Protein AF-H6UFS5-F1 (afdb_monomer)

InterPro domains:
  IPR000326 Phosphatidic acid phosphatase type 2/haloperoxidase [PF01569] (4-59)
  IPR036938 Phosphatidic acid phosphatase type 2/haloperoxidase superfamily [SSF48317] (4-62)

pLDDT: mean 88.38, std 9.48, range [55.91, 97.88]

Solvent-accessible surface area (backbone atoms only — not comparable to full-atom values): 11095 Å² total; per-residue (Å²): 84,70,66,53,66,73,38,56,79,46,45,63,68,63,64,69,58,49,50,49,54,31,48,52,51,50,50,51,58,52,50,51,36,45,72,71,68,77,40,54,74,65,54,50,52,51,52,52,52,49,53,52,50,51,46,64,68,43,57,85,44,47,65,60,52,50,50,41,41,45,70,42,92,60,26,52,63,51,42,46,52,51,37,50,49,53,42,55,66,66,60,72,54,97,64,93,52,74,66,54,57,52,49,46,50,51,37,53,48,52,34,49,52,46,38,51,47,21,52,35,40,74,70,63,71,58,78,82,77,61,81,84,61,56,50,35,72,74,76,79,94,40,73,67,56,52,52,52,53,50,51,52,49,54,53,49,52,53,51,52,53,52,48,52,58,51,47,58,67,49,52,43,60,48,32,22,63,75,70,71,45,75,66,91,43,64,73,65,40,48,73,37,86,84,41,99

Sequence (196 aa):
LALLLLTYGRWQYPLALGLLLGVSWCSLVCLSRIYMGMHSILDVIAGFLYAILILIVFHPALEIIDTFNLTYKYAPLIIISLHLAMGIFSFTLDTWSTSRGDTAQILGSGAGIACGSHVNYMLGLMVEPPPDALPFSPAPITVTLLGTAMLRFLIGVIVLLLLRAAMKKISIPLACKVFGIPCDDIRKARQRMEVE

Organism: Scaphiopus couchii (NCBI:txid85089)

Mean predicted aligned error: 6.54 Å

Secondary structure (DSSP, 8-state):
-HHHHHHTTTB-S-HHHHHHHHHHHHHHHHHHHHHTTSS-HHHHHHHHHHHHHHHHHHGGGHHHHHHHHHH-TTHHHHHHHHHHHHHHHHT-SSS--HHHHHHHHHHHHHHHHHHHHHHHHHTT--PPPPGGGPSBPPPP--HHHHHHHHHHHHHHHHHHHHHHHHHHHHHHHHHHHHTT---S-HHHHTTSTTT-

Foldseek 3Di:
DLVLVVLVFQADDDNVVSVVVVVVVLCVVLVVCVVVVNDDPVRSVVVVVVVVVCCVVCVVVVVVLLCCLQPPPCNLVVLVVVLVVVLVVVPPPPDDDPVSVVSNVVSVVRSVVSNVNNVCSVVVVDDDDDPVCPRPYDDDDDPVVVVVVVVVVVVVVVVVVVVVVVCVVVQQVVQCVVVVHDCPDSVVSVVDPSRD

Structure (mmCIF, N/CA/C/O backbone):
data_AF-H6UFS5-F1
#
_entry.id   AF-H6UFS5-F1
#
loop_
_atom_site.group_PDB
_atom_site.id
_atom_site.type_symbol
_atom_site.label_atom_id
_atom_site.label_alt_id
_atom_site.label_comp_id
_atom_site.label_asym_id
_atom_site.label_entity_id
_atom_site.label_seq_id
_atom_site.pdbx_PDB_ins_code
_atom_site.Cartn_x
_atom_site.Cartn_y
_atom_site.Cartn_z
_atom_site.occupancy
_atom_site.B_iso_or_equiv
_atom_site.auth_seq_id
_atom_site.auth_comp_id
_atom_site.auth_asym_id
_atom_site.auth_atom_id
_atom_site.pdbx_PDB_model_num
ATOM 1 N N . LEU A 1 1 ? 12.159 -7.317 4.663 1.00 82.69 1 LEU A N 1
ATOM 2 C CA . LEU A 1 1 ? 12.292 -8.663 4.059 1.00 82.69 1 LEU A CA 1
ATOM 3 C C . LEU A 1 1 ? 11.390 -8.846 2.838 1.00 82.69 1 LEU A C 1
ATOM 5 O O . LEU A 1 1 ? 11.926 -9.089 1.771 1.00 82.69 1 LEU A O 1
ATOM 9 N N . ALA A 1 2 ? 10.066 -8.670 2.958 1.00 87.75 2 ALA A N 1
ATOM 10 C CA . ALA A 1 2 ? 9.123 -8.839 1.841 1.00 87.75 2 ALA A CA 1
ATOM 11 C C . ALA A 1 2 ? 9.522 -8.074 0.565 1.00 87.75 2 ALA A C 1
ATOM 13 O O . ALA A 1 2 ? 9.598 -8.672 -0.499 1.00 87.75 2 ALA A O 1
ATOM 14 N N . LEU A 1 3 ? 9.867 -6.784 0.686 1.00 88.19 3 LEU A N 1
ATOM 15 C CA . LEU A 1 3 ? 10.325 -5.975 -0.452 1.00 88.19 3 LEU A CA 1
ATOM 16 C C . LEU A 1 3 ? 11.504 -6.620 -1.187 1.00 88.19 3 LEU A C 1
ATOM 18 O O . LEU A 1 3 ? 11.444 -6.756 -2.398 1.00 88.19 3 LEU A O 1
ATOM 22 N N . LEU A 1 4 ? 12.523 -7.082 -0.454 1.00 89.88 4 LEU A N 1
ATOM 23 C CA . LEU A 1 4 ? 13.693 -7.740 -1.035 1.00 89.88 4 LEU A CA 1
ATOM 24 C C . LEU A 1 4 ? 13.303 -8.992 -1.827 1.00 89.88 4 LEU A C 1
ATOM 26 O O . LEU A 1 4 ? 13.832 -9.195 -2.912 1.00 89.88 4 LEU A O 1
ATOM 30 N N . LEU A 1 5 ? 12.396 -9.813 -1.286 1.00 87.56 5 LEU A N 1
ATOM 31 C CA . LEU A 1 5 ? 11.927 -11.037 -1.941 1.00 87.56 5 LEU A CA 1
ATOM 32 C C . LEU A 1 5 ? 11.164 -10.726 -3.234 1.00 87.56 5 LEU A C 1
ATOM 34 O O . LEU A 1 5 ? 11.395 -11.380 -4.241 1.00 87.56 5 LEU A O 1
ATOM 38 N N . LEU A 1 6 ? 10.308 -9.700 -3.219 1.00 89.06 6 LEU A N 1
ATOM 3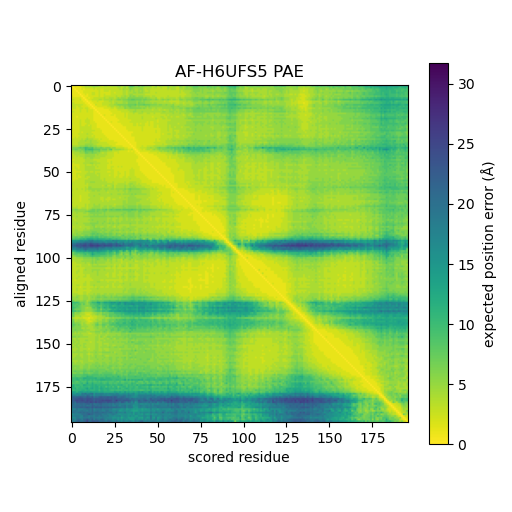9 C CA . LEU A 1 6 ? 9.494 -9.314 -4.377 1.00 89.06 6 LEU A CA 1
ATOM 40 C C . LEU A 1 6 ? 10.292 -8.594 -5.472 1.00 89.06 6 LEU A C 1
ATOM 42 O O . LEU A 1 6 ? 9.900 -8.619 -6.637 1.00 89.06 6 LEU A O 1
ATOM 46 N N . THR A 1 7 ? 11.398 -7.935 -5.120 1.00 91.12 7 THR A N 1
ATOM 47 C CA . THR A 1 7 ? 12.252 -7.228 -6.087 1.00 91.12 7 THR A CA 1
ATOM 48 C C . THR A 1 7 ? 13.426 -8.062 -6.584 1.00 91.12 7 THR A C 1
ATOM 50 O O . THR A 1 7 ? 14.025 -7.706 -7.603 1.00 91.12 7 THR A O 1
ATOM 53 N N . TYR A 1 8 ? 13.774 -9.152 -5.8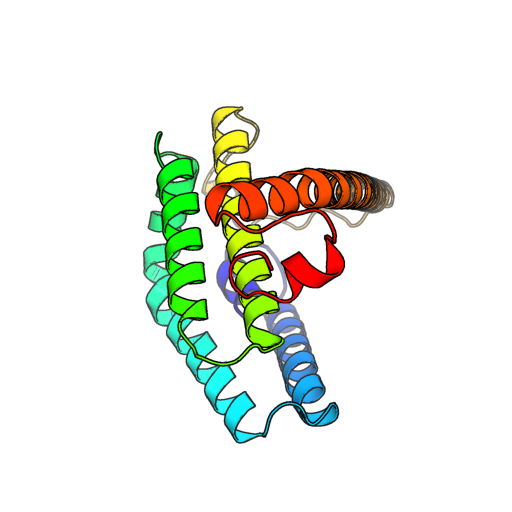92 1.00 89.12 8 TYR A N 1
ATOM 54 C CA . TYR A 1 8 ? 14.873 -10.025 -6.292 1.00 89.12 8 TYR A CA 1
ATOM 55 C C . TYR A 1 8 ? 14.600 -10.644 -7.668 1.00 89.12 8 TYR A C 1
ATOM 57 O O . TYR A 1 8 ? 13.498 -11.104 -7.947 1.00 89.12 8 TYR A O 1
ATOM 65 N N . GLY A 1 9 ? 15.587 -10.591 -8.563 1.00 87.00 9 GLY A N 1
ATOM 66 C CA . GLY A 1 9 ? 15.434 -11.029 -9.955 1.00 87.00 9 GLY A CA 1
ATOM 67 C C . GLY A 1 9 ? 14.641 -10.068 -10.852 1.00 87.00 9 GLY A C 1
ATOM 68 O O . GLY A 1 9 ? 14.752 -10.168 -12.069 1.00 87.00 9 GLY A O 1
ATOM 69 N N . ARG A 1 10 ? 13.903 -9.098 -10.286 1.00 89.88 10 ARG A N 1
ATOM 70 C CA . ARG A 1 10 ? 13.187 -8.065 -11.057 1.00 89.88 10 ARG A CA 1
ATOM 71 C C . ARG A 1 10 ? 13.979 -6.776 -11.232 1.00 89.88 10 ARG A C 1
ATOM 73 O O . ARG A 1 10 ? 13.821 -6.119 -12.252 1.00 89.88 10 ARG A O 1
ATOM 80 N N . TRP A 1 11 ? 14.815 -6.412 -10.263 1.00 91.75 11 TRP A N 1
ATOM 81 C CA . TRP A 1 11 ? 15.625 -5.190 -10.288 1.00 91.75 11 TRP A CA 1
ATOM 82 C C . TRP A 1 11 ? 17.115 -5.498 -10.129 1.00 91.75 11 TRP A C 1
ATOM 84 O O . TRP A 1 11 ? 17.503 -6.395 -9.380 1.00 91.75 11 TRP A O 1
ATOM 94 N N . GLN A 1 12 ? 17.958 -4.720 -10.808 1.00 91.94 12 GLN A N 1
ATOM 95 C CA . GLN A 1 12 ? 19.413 -4.831 -10.738 1.00 91.94 12 GLN A CA 1
ATOM 96 C C . GLN A 1 12 ? 19.954 -4.086 -9.511 1.00 91.94 12 GLN A C 1
ATOM 98 O O . GLN A 1 12 ? 20.016 -2.858 -9.486 1.00 91.94 12 GLN A O 1
ATOM 103 N N . TYR A 1 13 ? 20.377 -4.829 -8.490 1.00 91.00 13 TYR A N 1
ATOM 104 C CA . TYR A 1 13 ? 21.150 -4.307 -7.361 1.00 91.00 13 TYR A CA 1
ATOM 105 C C . TYR A 1 13 ? 21.977 -5.428 -6.709 1.00 91.00 13 TYR A C 1
ATOM 107 O O . TYR A 1 13 ? 21.610 -6.602 -6.810 1.00 91.00 13 TYR A O 1
ATOM 115 N N . PRO A 1 14 ? 23.083 -5.107 -6.008 1.00 92.06 14 PRO A N 1
ATOM 116 C CA . PRO A 1 14 ? 23.856 -6.115 -5.289 1.00 92.06 14 PRO A CA 1
ATOM 117 C C . PRO A 1 14 ? 23.011 -6.781 -4.196 1.00 92.06 14 PRO A C 1
ATOM 119 O O . PRO A 1 14 ? 22.537 -6.106 -3.279 1.00 92.06 14 PRO A O 1
ATOM 122 N N . LEU A 1 15 ? 22.863 -8.111 -4.244 1.00 91.69 15 LEU A N 1
ATOM 123 C CA . LEU A 1 15 ? 22.076 -8.863 -3.254 1.00 91.69 15 LEU A CA 1
ATOM 124 C C . LEU A 1 15 ? 22.542 -8.591 -1.817 1.00 91.69 15 LEU A C 1
ATOM 126 O O . LEU A 1 15 ? 21.713 -8.428 -0.926 1.00 91.69 15 LEU A O 1
ATOM 130 N N . ALA A 1 16 ? 23.856 -8.481 -1.602 1.00 94.38 16 ALA A N 1
ATOM 131 C CA . ALA A 1 16 ? 24.427 -8.175 -0.293 1.00 94.38 16 ALA A CA 1
ATOM 132 C C . ALA A 1 16 ? 23.910 -6.840 0.271 1.00 94.38 16 ALA A C 1
ATOM 134 O O . ALA A 1 16 ? 23.571 -6.763 1.450 1.00 94.38 16 ALA A O 1
ATOM 135 N N . LEU A 1 17 ? 23.778 -5.810 -0.575 1.00 92.44 17 LEU A N 1
ATOM 136 C CA . LEU A 1 17 ? 23.225 -4.515 -0.177 1.00 92.44 17 LEU A CA 1
ATOM 137 C C . LEU A 1 17 ? 21.732 -4.627 0.148 1.00 92.44 17 LEU A C 1
ATOM 139 O O . LEU A 1 17 ? 21.276 -4.092 1.156 1.00 92.44 17 LEU A O 1
ATOM 143 N N . GLY A 1 18 ? 20.979 -5.359 -0.677 1.00 92.50 18 GLY A N 1
ATOM 144 C CA . GLY A 1 18 ? 19.560 -5.614 -0.431 1.00 92.50 18 GLY A CA 1
ATOM 145 C C . GLY A 1 18 ? 19.310 -6.362 0.885 1.00 92.50 18 GLY A C 1
ATOM 146 O O . GLY A 1 18 ? 18.420 -5.985 1.647 1.00 92.50 18 GLY A O 1
ATOM 147 N N . LEU A 1 19 ? 20.120 -7.383 1.184 1.00 93.38 19 LEU A N 1
ATOM 148 C CA . LEU A 1 19 ? 20.077 -8.120 2.450 1.00 93.38 19 LEU A CA 1
ATOM 149 C C . LEU A 1 19 ? 20.457 -7.231 3.630 1.00 93.38 19 LEU A C 1
ATOM 151 O O . LEU A 1 19 ? 19.735 -7.229 4.622 1.00 93.38 19 LEU A O 1
ATOM 155 N N . LEU A 1 20 ? 21.535 -6.450 3.511 1.00 95.25 20 LEU A N 1
ATOM 156 C CA . LEU A 1 20 ? 21.961 -5.517 4.552 1.00 95.25 20 LEU A CA 1
ATOM 157 C C . LEU A 1 20 ? 20.829 -4.547 4.900 1.00 95.25 20 LEU A C 1
ATOM 159 O O . LEU A 1 20 ? 20.400 -4.503 6.046 1.00 95.25 20 LEU A O 1
ATOM 163 N N . LEU A 1 21 ? 20.279 -3.840 3.908 1.00 93.38 21 LEU A N 1
ATOM 164 C CA . LEU A 1 21 ? 19.172 -2.903 4.119 1.00 93.38 21 LEU A CA 1
ATOM 165 C C . LEU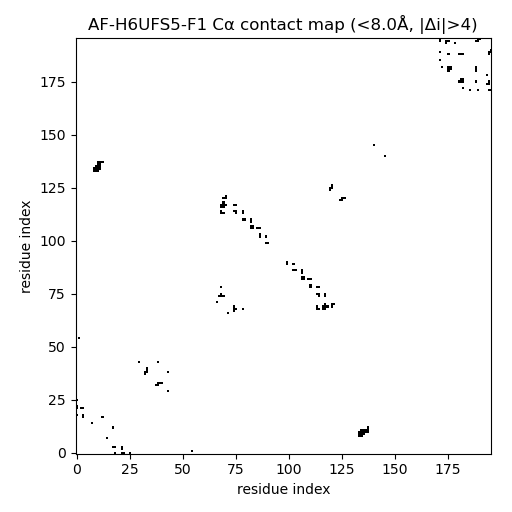 A 1 21 ? 17.930 -3.603 4.676 1.00 93.38 21 LEU A C 1
ATOM 167 O O . LEU A 1 21 ? 17.300 -3.108 5.611 1.00 93.38 21 LEU A O 1
ATOM 171 N N . GLY A 1 22 ? 17.589 -4.771 4.126 1.00 92.44 22 GLY A N 1
ATOM 172 C CA . GLY A 1 22 ? 16.448 -5.562 4.564 1.00 92.44 22 GLY A CA 1
ATOM 173 C C . GLY A 1 22 ? 16.556 -5.984 6.027 1.00 92.44 22 GLY A C 1
ATOM 174 O O . GLY A 1 22 ? 15.593 -5.808 6.773 1.00 92.44 22 GLY A O 1
ATOM 175 N N . VAL A 1 23 ? 17.712 -6.509 6.439 1.00 92.19 23 VAL A N 1
ATOM 176 C CA . VAL A 1 23 ? 17.987 -6.939 7.817 1.00 92.19 23 VAL A CA 1
ATOM 177 C C . VAL A 1 23 ? 18.080 -5.733 8.741 1.00 92.19 23 VAL A C 1
ATOM 179 O O . VAL A 1 23 ? 17.394 -5.721 9.756 1.00 92.19 23 VAL A O 1
ATOM 182 N N . SER A 1 24 ? 18.838 -4.694 8.381 1.00 94.88 24 SER A N 1
ATOM 183 C CA . SER A 1 24 ? 18.955 -3.470 9.182 1.00 94.88 24 SER A CA 1
ATOM 184 C C . SER A 1 24 ? 17.592 -2.838 9.450 1.00 94.88 24 SER A C 1
ATOM 186 O O . SER A 1 24 ? 17.297 -2.503 10.594 1.00 94.88 24 SER A O 1
ATOM 188 N N . TRP A 1 25 ? 16.731 -2.735 8.432 1.00 94.38 25 TRP A N 1
ATOM 189 C CA . TRP A 1 25 ? 15.378 -2.206 8.598 1.00 94.38 25 TRP A CA 1
ATOM 190 C C . TRP A 1 25 ? 14.510 -3.097 9.492 1.00 94.38 25 TRP A C 1
ATOM 192 O O . TRP A 1 25 ? 13.856 -2.597 10.406 1.00 94.38 25 TRP A O 1
ATOM 202 N N . CYS A 1 26 ? 14.514 -4.418 9.269 1.00 92.50 26 CYS A N 1
ATOM 203 C CA . CYS A 1 26 ? 13.725 -5.343 10.092 1.00 92.50 26 CYS A CA 1
ATOM 204 C C . CYS A 1 26 ? 14.181 -5.310 11.557 1.00 92.50 26 CYS A C 1
ATOM 206 O O . CYS A 1 26 ? 13.342 -5.196 12.449 1.00 92.50 26 CYS A O 1
ATOM 208 N N . SER A 1 27 ? 15.493 -5.337 11.800 1.00 93.56 27 SER A N 1
ATOM 209 C CA . SER A 1 27 ? 16.077 -5.219 13.135 1.00 93.56 27 SER A CA 1
ATOM 210 C C . SER A 1 27 ? 15.717 -3.889 13.788 1.00 93.56 27 SER A C 1
ATOM 212 O O . SER A 1 27 ? 15.287 -3.885 14.935 1.00 93.56 27 SER A O 1
ATOM 214 N N . LEU A 1 28 ? 15.817 -2.768 13.065 1.00 95.62 28 LEU A N 1
ATOM 215 C CA . LEU A 1 28 ? 15.469 -1.444 13.586 1.00 95.62 28 LEU A CA 1
ATOM 216 C C . LEU A 1 28 ? 13.998 -1.368 14.020 1.00 95.62 28 LEU A C 1
ATOM 218 O O . LEU A 1 28 ? 13.710 -0.888 15.116 1.00 95.62 28 LEU A O 1
ATOM 222 N N . VAL A 1 29 ? 13.074 -1.894 13.209 1.00 93.00 29 VAL A N 1
ATOM 223 C CA . VAL A 1 29 ? 11.644 -1.952 13.557 1.00 93.00 29 VAL A CA 1
ATOM 224 C C . VAL A 1 29 ? 11.410 -2.841 14.782 1.00 93.00 29 VAL A C 1
ATOM 226 O O . VAL A 1 29 ? 10.722 -2.424 15.710 1.00 93.00 29 VAL A O 1
ATOM 229 N N . CYS A 1 30 ? 12.006 -4.035 14.825 1.00 93.19 30 CYS A N 1
ATOM 230 C CA . CYS A 1 30 ? 11.844 -4.967 15.945 1.00 93.19 30 CYS A CA 1
ATOM 231 C C . CYS A 1 30 ? 12.400 -4.393 17.257 1.00 93.19 30 CYS A C 1
ATOM 233 O O . CYS A 1 30 ? 11.710 -4.379 18.278 1.00 93.19 30 CYS A O 1
ATOM 235 N N . LEU A 1 31 ? 13.622 -3.855 17.218 1.00 94.44 31 LEU A N 1
ATOM 236 C CA . LEU A 1 31 ? 14.277 -3.245 18.374 1.00 94.44 31 LEU A CA 1
ATOM 237 C C . LEU A 1 31 ? 13.528 -2.005 18.861 1.00 94.44 31 LEU A C 1
ATOM 239 O O . LEU A 1 31 ? 13.433 -1.805 20.066 1.00 94.44 31 LEU A O 1
ATOM 243 N N . SER A 1 32 ? 12.935 -1.210 17.964 1.00 95.19 32 SER A N 1
ATOM 244 C CA . SER A 1 32 ? 12.105 -0.060 18.347 1.00 95.19 32 SER A CA 1
ATOM 245 C C . SER A 1 32 ? 10.906 -0.466 19.216 1.00 95.19 32 SER A C 1
ATOM 247 O O . SER A 1 32 ? 10.576 0.242 20.169 1.00 95.19 32 SER A O 1
ATOM 249 N N . ARG A 1 33 ? 10.277 -1.621 18.947 1.00 92.00 33 ARG A N 1
ATOM 250 C CA . ARG A 1 33 ? 9.126 -2.111 19.732 1.00 92.00 33 ARG A CA 1
ATOM 251 C C . ARG A 1 33 ? 9.529 -2.588 21.124 1.00 92.00 33 ARG A C 1
ATOM 253 O O . ARG A 1 33 ? 8.804 -2.305 22.077 1.00 92.00 33 ARG A O 1
ATOM 260 N N . ILE A 1 34 ? 10.687 -3.242 21.228 1.00 94.25 34 ILE A N 1
ATOM 261 C CA . ILE A 1 34 ? 11.279 -3.651 22.510 1.00 94.25 34 ILE A CA 1
ATOM 262 C C . ILE A 1 34 ? 11.696 -2.409 23.305 1.00 94.25 34 ILE A C 1
ATOM 264 O O . ILE A 1 34 ? 11.363 -2.285 24.477 1.00 94.25 34 ILE A O 1
ATOM 268 N N . TYR A 1 35 ? 12.373 -1.461 22.652 1.00 94.81 35 TYR A N 1
ATOM 269 C CA . TYR A 1 35 ? 12.848 -0.220 23.264 1.00 94.81 35 TYR A CA 1
ATOM 270 C C . TYR A 1 35 ? 11.707 0.623 23.846 1.00 94.81 35 TYR A C 1
ATOM 272 O O . TYR A 1 35 ? 11.817 1.115 24.963 1.00 94.81 35 TYR A O 1
ATOM 280 N N . MET A 1 36 ? 10.591 0.748 23.121 1.00 93.56 36 MET A N 1
ATOM 281 C CA . MET A 1 36 ? 9.397 1.453 23.605 1.00 93.56 36 MET A CA 1
ATOM 282 C C . MET A 1 36 ? 8.604 0.662 24.663 1.00 93.56 36 MET A C 1
ATOM 284 O O . MET A 1 36 ? 7.575 1.145 25.126 1.00 93.56 36 MET A O 1
ATOM 288 N N . GLY A 1 37 ? 9.032 -0.556 25.020 1.00 91.00 37 GLY A N 1
ATOM 289 C CA . GLY A 1 37 ? 8.362 -1.405 26.010 1.00 91.00 37 GLY A CA 1
ATOM 290 C C . GLY A 1 37 ? 6.990 -1.929 25.570 1.00 91.00 37 GLY A C 1
ATOM 291 O O . GLY A 1 37 ? 6.210 -2.367 26.408 1.00 91.00 37 GLY A O 1
ATOM 292 N N . MET A 1 38 ? 6.679 -1.869 24.270 1.00 89.69 38 MET A N 1
ATOM 293 C CA . MET A 1 38 ? 5.355 -2.212 23.732 1.00 89.69 38 MET A CA 1
ATOM 294 C C . MET A 1 38 ? 5.183 -3.708 23.446 1.00 89.69 38 MET A C 1
ATOM 296 O O . MET A 1 38 ? 4.052 -4.171 23.341 1.00 89.69 38 MET A O 1
ATOM 300 N N . HIS A 1 39 ? 6.284 -4.438 23.248 1.00 91.75 39 HIS A N 1
ATOM 301 C CA . HIS A 1 39 ? 6.305 -5.864 22.900 1.00 91.75 39 HIS A CA 1
ATOM 302 C C . HIS A 1 39 ? 7.446 -6.560 23.635 1.00 91.75 39 HIS A C 1
ATOM 304 O O . HIS A 1 39 ? 8.541 -6.003 23.756 1.00 91.75 39 HIS A O 1
ATOM 310 N N . SER A 1 40 ? 7.207 -7.788 24.090 1.00 94.44 40 SER A N 1
ATOM 311 C CA . SER A 1 40 ? 8.262 -8.648 24.621 1.00 94.44 40 SER A CA 1
ATOM 312 C C . SER A 1 40 ? 9.141 -9.207 23.495 1.00 94.44 40 SER A C 1
ATOM 314 O O . SER A 1 40 ? 8.787 -9.174 22.314 1.00 94.44 40 SER A O 1
ATOM 316 N N . ILE A 1 41 ? 10.297 -9.775 23.853 1.00 94.69 41 ILE A N 1
ATOM 317 C CA . ILE A 1 41 ? 11.161 -10.473 22.885 1.00 94.69 41 ILE A CA 1
ATOM 318 C C . ILE A 1 41 ? 10.400 -11.634 22.226 1.00 94.69 41 ILE A C 1
ATOM 320 O O . ILE A 1 41 ? 10.551 -11.865 21.027 1.00 94.69 41 ILE A O 1
ATOM 324 N N . LEU A 1 42 ? 9.553 -12.338 22.987 1.00 95.06 42 LEU A N 1
ATOM 325 C CA . LEU A 1 42 ? 8.759 -13.447 22.466 1.00 95.06 42 LEU A CA 1
ATOM 326 C C . LEU A 1 42 ? 7.733 -12.970 21.430 1.00 95.06 42 LEU A C 1
ATOM 328 O O . LEU A 1 42 ? 7.608 -13.602 20.383 1.00 95.06 42 LEU A O 1
ATOM 332 N N . ASP A 1 43 ? 7.069 -11.837 21.676 1.00 93.12 43 ASP A N 1
ATOM 333 C CA . ASP A 1 43 ? 6.104 -11.251 20.733 1.00 93.12 43 ASP A CA 1
ATOM 334 C C . ASP A 1 43 ? 6.777 -10.876 19.409 1.00 93.12 43 ASP A C 1
ATOM 336 O O . ASP A 1 43 ? 6.235 -11.118 18.330 1.00 93.12 43 ASP A O 1
ATOM 340 N N . VAL A 1 44 ? 8.000 -10.339 19.478 1.00 94.50 44 VAL A N 1
ATOM 341 C CA . VAL A 1 44 ? 8.802 -10.008 18.293 1.00 94.50 44 VAL A CA 1
ATOM 342 C C . VAL A 1 44 ? 9.193 -11.264 17.512 1.00 94.50 44 VAL A C 1
ATOM 344 O O . VAL A 1 44 ? 9.053 -11.283 16.288 1.00 94.50 44 VAL A O 1
ATOM 347 N N . ILE A 1 45 ? 9.649 -12.320 18.194 1.00 94.25 45 ILE A N 1
ATOM 348 C CA . ILE A 1 45 ? 9.998 -13.596 17.548 1.00 94.25 45 ILE A CA 1
ATOM 349 C C . ILE A 1 45 ? 8.760 -14.206 16.884 1.00 94.25 45 ILE A C 1
ATOM 351 O O . ILE A 1 45 ? 8.812 -14.567 15.708 1.00 94.25 45 ILE A O 1
ATOM 355 N N . ALA A 1 46 ? 7.637 -14.278 17.601 1.00 95.69 46 ALA A N 1
ATOM 356 C CA . ALA A 1 46 ? 6.386 -14.807 17.071 1.00 95.69 46 ALA A CA 1
ATOM 357 C C . ALA A 1 46 ? 5.904 -13.995 15.859 1.00 95.69 46 ALA A C 1
ATOM 359 O O . ALA A 1 46 ? 5.598 -14.572 14.816 1.00 95.69 46 ALA A O 1
ATOM 360 N N . GLY A 1 47 ? 5.904 -12.662 15.954 1.00 92.88 47 GLY A N 1
ATOM 361 C CA . GLY A 1 47 ? 5.521 -11.776 14.854 1.00 92.88 47 GLY A CA 1
ATOM 362 C C . GLY A 1 47 ? 6.402 -11.948 13.615 1.00 92.88 47 GLY A C 1
ATOM 363 O O . GLY A 1 47 ? 5.892 -11.996 12.495 1.00 92.88 47 GLY A O 1
ATOM 364 N N . PHE A 1 48 ? 7.715 -12.110 13.800 1.00 92.00 48 PHE A N 1
ATOM 365 C CA . PHE A 1 48 ? 8.643 -12.382 12.701 1.00 92.00 48 PHE A CA 1
ATOM 366 C C . PHE A 1 48 ? 8.364 -13.734 12.025 1.00 92.00 48 PHE A C 1
ATOM 368 O O . PHE A 1 48 ? 8.315 -13.807 10.795 1.00 92.00 48 PHE A O 1
ATOM 375 N N . LEU A 1 49 ? 8.121 -14.790 12.809 1.00 94.44 49 LEU A N 1
ATOM 376 C CA . LEU A 1 49 ? 7.773 -16.115 12.286 1.00 94.44 49 LEU A CA 1
ATOM 377 C C . LEU A 1 49 ? 6.434 -16.102 11.539 1.00 94.44 49 LEU A C 1
ATOM 379 O O . LEU A 1 49 ? 6.346 -16.663 10.447 1.00 94.44 49 LEU A O 1
ATOM 383 N N . TYR A 1 50 ? 5.418 -15.411 12.066 1.00 94.88 50 TYR A N 1
ATOM 384 C CA . TYR A 1 50 ? 4.142 -15.233 11.370 1.00 94.88 50 TYR A CA 1
ATOM 385 C C . TYR A 1 50 ? 4.303 -14.462 10.061 1.00 94.88 50 TYR A C 1
ATOM 387 O O . TYR A 1 50 ? 3.712 -14.850 9.058 1.00 94.88 50 TYR A O 1
ATOM 395 N N . ALA A 1 51 ? 5.132 -13.414 10.028 1.00 92.25 51 ALA A N 1
ATOM 396 C CA . ALA A 1 51 ? 5.401 -12.683 8.793 1.00 92.25 51 ALA A CA 1
ATOM 397 C C . ALA A 1 51 ? 6.046 -13.583 7.724 1.00 92.25 51 ALA A C 1
ATOM 399 O O . ALA A 1 51 ? 5.653 -13.523 6.560 1.00 92.25 51 ALA A O 1
ATOM 400 N N . ILE A 1 52 ? 6.994 -14.448 8.108 1.00 91.81 52 ILE A N 1
ATOM 401 C CA . ILE A 1 52 ? 7.582 -15.442 7.196 1.00 91.81 52 ILE A CA 1
ATOM 402 C C . ILE A 1 52 ? 6.527 -16.444 6.728 1.00 91.81 52 ILE A C 1
ATOM 404 O O . ILE A 1 52 ? 6.437 -16.704 5.531 1.00 91.81 52 ILE A O 1
ATOM 408 N N . LEU A 1 53 ? 5.716 -16.982 7.642 1.00 94.62 53 LEU A N 1
ATOM 409 C CA . LEU A 1 53 ? 4.661 -17.938 7.307 1.00 94.62 53 LEU A CA 1
ATOM 410 C C . LEU A 1 53 ? 3.661 -17.341 6.311 1.00 94.62 53 LEU A C 1
ATOM 412 O O . LEU A 1 53 ? 3.368 -17.965 5.295 1.00 94.62 53 LEU A O 1
ATOM 416 N N . ILE A 1 54 ? 3.185 -16.119 6.567 1.00 92.94 54 ILE A N 1
ATOM 417 C CA . ILE A 1 54 ? 2.284 -15.392 5.666 1.00 92.94 54 ILE A CA 1
ATOM 418 C C . ILE A 1 54 ? 2.945 -15.220 4.300 1.00 92.94 54 ILE A C 1
ATOM 420 O O . ILE A 1 54 ? 2.317 -15.508 3.287 1.00 92.94 54 ILE A O 1
ATOM 424 N N . LEU A 1 55 ? 4.216 -14.809 4.252 1.00 91.06 55 LEU A N 1
ATOM 425 C CA . LEU A 1 55 ? 4.927 -14.677 2.983 1.00 91.06 55 LEU A CA 1
ATOM 426 C C . LEU A 1 55 ? 5.000 -16.010 2.238 1.00 91.06 55 LEU A C 1
ATOM 428 O O . LEU A 1 55 ? 4.648 -16.036 1.071 1.00 91.06 55 LEU A O 1
ATOM 432 N N . ILE A 1 56 ? 5.385 -17.110 2.888 1.00 91.88 56 ILE A N 1
ATOM 433 C CA . ILE A 1 56 ? 5.474 -18.432 2.246 1.00 91.88 56 ILE A CA 1
ATOM 434 C C . ILE A 1 56 ? 4.114 -18.876 1.694 1.00 91.88 56 ILE A C 1
ATOM 436 O O . ILE A 1 56 ? 4.037 -19.346 0.561 1.00 91.88 56 ILE A O 1
ATOM 440 N N . VAL A 1 57 ? 3.046 -18.709 2.479 1.00 93.69 57 VAL A N 1
ATOM 441 C CA . VAL A 1 57 ? 1.690 -19.133 2.102 1.00 93.69 57 VAL A CA 1
ATOM 442 C C . VAL A 1 57 ? 1.137 -18.289 0.956 1.00 93.69 57 VAL A C 1
ATOM 444 O O . VAL A 1 57 ? 0.557 -18.835 0.020 1.00 93.69 57 VAL A O 1
ATOM 447 N N . PHE A 1 58 ? 1.316 -16.968 1.007 1.00 92.12 58 PHE A N 1
ATOM 448 C CA . PHE A 1 58 ? 0.739 -16.067 0.011 1.00 92.12 58 PHE A CA 1
ATOM 449 C C . PHE A 1 58 ? 1.605 -15.895 -1.232 1.00 92.12 58 PHE A C 1
ATOM 451 O O . PHE A 1 58 ? 1.048 -15.602 -2.284 1.00 92.12 58 PHE A O 1
ATOM 458 N N . HIS A 1 59 ? 2.923 -16.112 -1.156 1.00 90.75 59 HIS A N 1
ATOM 459 C CA . HIS A 1 59 ? 3.844 -15.963 -2.287 1.00 90.75 59 HIS A CA 1
ATOM 460 C C . HIS A 1 59 ? 3.354 -16.623 -3.588 1.00 90.75 59 HIS A C 1
ATOM 462 O O . HIS A 1 59 ? 3.295 -15.917 -4.594 1.00 90.75 59 HIS A O 1
ATOM 468 N N . PRO A 1 60 ? 2.950 -17.914 -3.620 1.00 92.25 60 PRO A N 1
ATOM 469 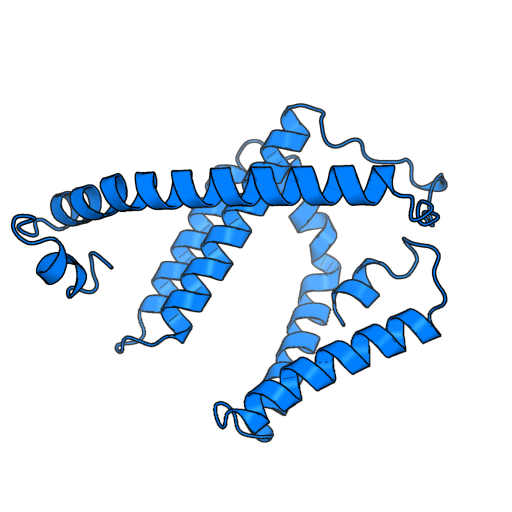C CA . PRO A 1 60 ? 2.469 -18.538 -4.857 1.00 92.25 60 PRO A CA 1
ATOM 470 C C . PRO A 1 60 ? 1.153 -17.941 -5.380 1.00 92.25 60 PRO A C 1
ATOM 472 O O . PRO A 1 60 ? 0.838 -18.097 -6.554 1.00 92.25 60 PRO A O 1
ATOM 475 N N . ALA A 1 61 ? 0.379 -17.264 -4.529 1.00 93.75 61 ALA A N 1
ATOM 476 C CA . ALA A 1 61 ? -0.901 -16.662 -4.887 1.00 93.75 61 ALA A CA 1
ATOM 477 C C . ALA A 1 61 ? -0.795 -15.174 -5.267 1.00 93.75 61 ALA A C 1
ATOM 479 O O . ALA A 1 61 ? -1.775 -14.620 -5.761 1.00 93.75 61 ALA A O 1
ATOM 480 N N . LEU A 1 62 ? 0.353 -14.515 -5.049 1.00 92.00 62 LEU A N 1
ATOM 481 C CA . LEU A 1 62 ? 0.479 -13.063 -5.228 1.00 92.00 62 LEU A CA 1
ATOM 482 C C . LEU A 1 62 ? 0.142 -12.612 -6.650 1.00 92.00 62 LEU A C 1
ATOM 484 O O . LEU A 1 62 ? -0.623 -11.669 -6.811 1.00 92.00 62 LEU A O 1
ATOM 488 N N . GLU A 1 63 ? 0.657 -13.302 -7.666 1.00 90.44 63 GLU A N 1
ATOM 489 C CA . GLU A 1 63 ? 0.409 -12.958 -9.071 1.00 90.44 63 GLU A CA 1
ATOM 490 C C . GLU A 1 63 ? -1.063 -13.152 -9.463 1.00 90.44 63 GLU A C 1
ATOM 492 O O . GLU A 1 63 ? -1.641 -12.325 -10.168 1.00 90.44 63 GLU A O 1
ATOM 497 N N . ILE A 1 64 ? -1.703 -14.203 -8.941 1.00 94.50 64 ILE A N 1
ATOM 498 C CA . ILE A 1 64 ? -3.128 -14.482 -9.167 1.00 94.50 64 ILE A CA 1
ATOM 499 C C . ILE A 1 64 ? -3.983 -13.375 -8.5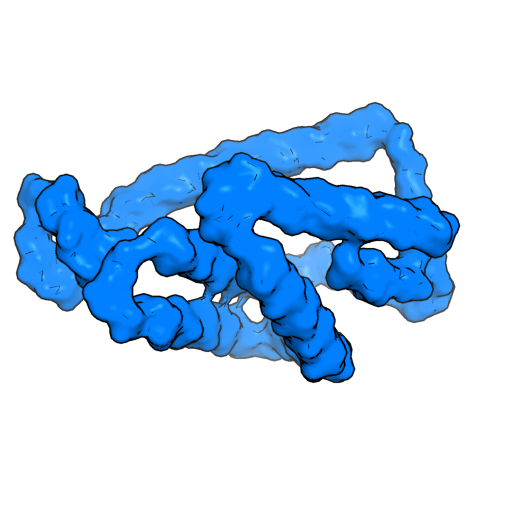44 1.00 94.50 64 ILE A C 1
ATOM 501 O O . ILE A 1 64 ? -4.902 -12.863 -9.182 1.00 94.50 64 ILE A O 1
ATOM 505 N N . ILE A 1 65 ? -3.671 -12.993 -7.302 1.00 93.81 65 ILE A N 1
ATOM 506 C CA . ILE A 1 65 ? -4.376 -11.930 -6.579 1.00 93.81 65 ILE A CA 1
ATOM 507 C C . ILE A 1 65 ? -4.188 -10.586 -7.290 1.00 93.81 65 ILE A C 1
ATOM 509 O O . ILE A 1 65 ? -5.161 -9.853 -7.459 1.00 93.81 65 ILE A O 1
ATOM 513 N N . ASP A 1 66 ? -2.967 -10.264 -7.718 1.00 92.94 66 ASP A N 1
ATOM 514 C CA . ASP A 1 66 ? -2.664 -9.002 -8.397 1.00 92.94 66 ASP A CA 1
ATOM 515 C C . ASP A 1 66 ? -3.375 -8.913 -9.754 1.00 92.94 66 ASP A C 1
ATOM 517 O O . ASP A 1 66 ? -4.114 -7.961 -10.011 1.00 92.94 66 ASP A O 1
ATOM 521 N N . THR A 1 67 ? -3.287 -9.971 -10.568 1.00 93.88 67 THR A N 1
ATOM 522 C CA . THR A 1 67 ? -3.992 -10.059 -11.856 1.00 93.88 67 THR A CA 1
ATOM 523 C C . THR A 1 67 ? -5.501 -9.931 -11.671 1.00 93.88 67 THR A C 1
ATOM 525 O O . THR A 1 67 ? -6.157 -9.191 -12.408 1.00 93.88 67 THR A O 1
ATOM 528 N N . PHE A 1 68 ? -6.072 -10.607 -10.668 1.00 95.31 68 PHE A N 1
ATOM 529 C CA . PHE A 1 68 ? -7.490 -10.481 -10.337 1.00 95.31 68 PHE A CA 1
ATOM 530 C C . PHE A 1 68 ? -7.856 -9.042 -9.958 1.00 95.31 68 PHE A C 1
ATOM 532 O O . PHE A 1 68 ? -8.810 -8.491 -10.509 1.00 95.31 68 PHE A O 1
ATOM 539 N N . ASN A 1 69 ? -7.085 -8.419 -9.060 1.00 95.25 69 ASN A N 1
ATOM 540 C CA . ASN A 1 69 ? -7.329 -7.054 -8.600 1.00 95.25 69 ASN A CA 1
ATOM 541 C C . ASN A 1 69 ? -7.282 -6.044 -9.755 1.00 95.25 69 ASN A C 1
ATOM 543 O O . ASN A 1 69 ? -8.110 -5.134 -9.804 1.00 95.25 69 ASN A O 1
ATOM 547 N N . LEU A 1 70 ? -6.344 -6.205 -10.691 1.00 95.00 70 LEU A N 1
ATOM 548 C CA . LEU A 1 70 ? -6.163 -5.286 -11.816 1.00 95.00 70 LEU A CA 1
ATOM 549 C C . LEU A 1 70 ? -7.194 -5.495 -12.930 1.00 95.00 70 LEU A C 1
ATOM 551 O O . LEU A 1 70 ? -7.754 -4.522 -13.427 1.00 95.00 70 LEU A O 1
ATOM 555 N N . THR A 1 71 ? -7.472 -6.742 -13.315 1.00 94.31 71 THR A N 1
ATOM 556 C CA . THR A 1 71 ? -8.174 -7.034 -14.580 1.00 94.31 71 THR A CA 1
ATOM 557 C C . THR A 1 71 ? -9.662 -7.335 -14.421 1.00 94.31 71 THR A C 1
ATOM 559 O O . THR A 1 71 ? -10.442 -7.117 -15.351 1.00 94.31 71 THR A O 1
ATOM 562 N N . TYR A 1 72 ? -10.099 -7.835 -13.261 1.00 95.62 72 TYR A N 1
ATOM 563 C CA . TYR A 1 72 ? -11.475 -8.294 -13.113 1.00 95.62 72 TYR A CA 1
ATOM 564 C C . TYR A 1 72 ? -12.445 -7.129 -12.894 1.00 95.62 72 TYR A C 1
ATOM 566 O O . TYR A 1 72 ? -12.313 -6.352 -11.952 1.00 95.62 72 TYR A O 1
ATOM 574 N N . LYS A 1 73 ? -13.493 -7.046 -13.723 1.00 93.62 73 LYS A N 1
ATOM 575 C CA . LYS A 1 73 ? -14.474 -5.941 -13.742 1.00 93.62 73 LYS A CA 1
ATOM 576 C C . LYS A 1 73 ? -15.093 -5.609 -12.377 1.00 93.62 73 LYS A C 1
ATOM 578 O O . LYS A 1 73 ? -15.387 -4.450 -12.103 1.00 93.62 73 LYS A O 1
ATOM 583 N N . TYR A 1 74 ? -15.333 -6.618 -11.540 1.00 94.81 74 TYR A N 1
ATOM 584 C CA . TYR A 1 74 ? -15.943 -6.438 -10.217 1.00 94.81 74 TYR A CA 1
ATOM 585 C C . TYR A 1 74 ? -14.926 -6.501 -9.068 1.00 94.81 74 TYR A C 1
ATOM 587 O O . TYR A 1 74 ? -15.331 -6.541 -7.904 1.00 94.81 74 TYR A O 1
ATOM 595 N N . ALA A 1 75 ? -13.621 -6.481 -9.366 1.00 94.75 75 ALA A N 1
ATOM 596 C CA . ALA A 1 75 ? -12.574 -6.506 -8.350 1.00 94.75 75 ALA A CA 1
ATOM 597 C C . ALA A 1 75 ? -12.731 -5.394 -7.301 1.00 94.75 75 ALA A C 1
ATOM 599 O O . ALA A 1 75 ? -12.693 -5.734 -6.120 1.00 94.75 75 ALA A O 1
ATOM 600 N N . PRO A 1 76 ? -13.015 -4.116 -7.644 1.00 95.44 76 PRO A N 1
ATOM 601 C CA . PRO A 1 76 ? -13.163 -3.068 -6.631 1.00 95.44 76 PRO A CA 1
ATOM 602 C C . PRO A 1 76 ? -14.249 -3.370 -5.591 1.00 95.44 76 PRO A C 1
ATOM 604 O O . PRO A 1 76 ? -14.040 -3.168 -4.396 1.00 95.44 76 PRO A O 1
ATOM 607 N N . LEU A 1 77 ? -15.393 -3.915 -6.024 1.00 95.81 77 LEU A N 1
ATOM 608 C CA . LEU A 1 77 ? -16.483 -4.278 -5.116 1.00 95.81 77 LEU A CA 1
ATOM 609 C C . LEU A 1 77 ? -16.055 -5.398 -4.161 1.00 95.81 77 LEU A C 1
ATOM 611 O O . LEU A 1 77 ? -16.332 -5.326 -2.963 1.00 95.81 77 LEU A O 1
ATOM 615 N N . ILE A 1 78 ? -15.362 -6.413 -4.682 1.00 95.62 78 ILE A N 1
ATOM 616 C CA . ILE A 1 78 ? -14.879 -7.555 -3.898 1.00 95.62 78 ILE A CA 1
ATOM 617 C C . ILE A 1 78 ? -13.786 -7.110 -2.921 1.00 95.62 78 ILE A C 1
ATOM 619 O O . ILE A 1 78 ? -13.857 -7.456 -1.746 1.00 95.62 78 ILE A O 1
ATOM 623 N N . ILE A 1 79 ? -12.833 -6.288 -3.368 1.00 95.50 79 ILE A N 1
ATOM 624 C CA . ILE A 1 79 ? -11.765 -5.713 -2.541 1.00 95.50 79 ILE A CA 1
ATOM 625 C C . ILE A 1 79 ? -12.368 -4.940 -1.366 1.00 95.50 79 ILE A C 1
ATOM 627 O O . ILE A 1 79 ? -12.020 -5.216 -0.218 1.00 95.50 79 ILE A O 1
ATOM 631 N N . ILE A 1 80 ? -13.287 -4.005 -1.635 1.00 95.31 80 ILE A N 1
ATOM 632 C CA . ILE A 1 80 ? -13.927 -3.190 -0.592 1.00 95.31 80 ILE A CA 1
ATOM 633 C C . ILE A 1 80 ? -14.702 -4.082 0.380 1.00 95.31 80 ILE A C 1
ATOM 635 O O . ILE A 1 80 ? -14.537 -3.949 1.591 1.00 95.31 80 ILE A O 1
ATOM 639 N N . SER A 1 81 ? -15.507 -5.013 -0.139 1.00 94.62 81 SER A N 1
ATOM 640 C CA . SER A 1 81 ? -16.331 -5.903 0.688 1.00 94.62 81 SER A CA 1
ATOM 641 C C . SER A 1 81 ? -15.476 -6.802 1.583 1.00 94.62 81 SER A C 1
ATOM 643 O O . SER A 1 81 ? -15.764 -6.933 2.770 1.00 94.62 8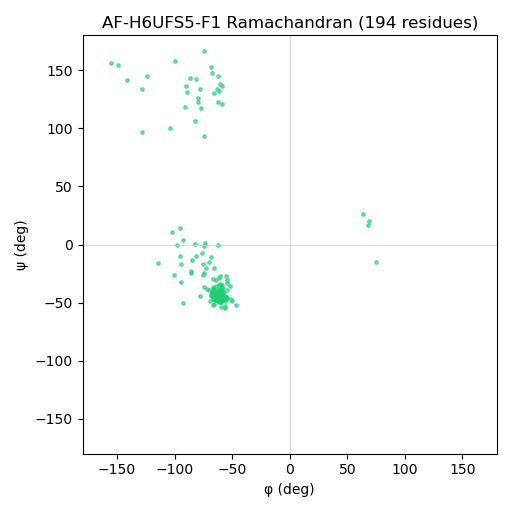1 SER A O 1
ATOM 645 N N . LEU A 1 82 ? -14.396 -7.374 1.042 1.00 94.12 82 LEU A N 1
ATOM 646 C CA . LEU A 1 82 ? -13.474 -8.235 1.779 1.00 94.12 82 LEU A CA 1
ATOM 647 C C . LEU A 1 82 ? -12.748 -7.464 2.889 1.00 94.12 82 LEU A C 1
ATOM 649 O O . LEU A 1 82 ? -12.720 -7.921 4.029 1.00 94.12 82 LEU A O 1
ATOM 653 N N . HIS A 1 83 ? -12.194 -6.286 2.587 1.00 93.25 83 HIS A N 1
ATOM 654 C CA . HIS A 1 83 ? -11.489 -5.477 3.587 1.00 93.25 83 HIS A CA 1
ATOM 655 C C . HIS A 1 83 ? -12.437 -4.946 4.667 1.00 93.25 83 HIS A C 1
ATOM 657 O O . HIS A 1 83 ? -12.066 -4.924 5.840 1.00 93.25 83 HIS A O 1
ATOM 663 N N . LEU A 1 84 ? -13.670 -4.578 4.300 1.00 90.00 84 LEU A N 1
ATOM 664 C CA . LEU A 1 84 ? -14.699 -4.192 5.263 1.00 90.00 84 LEU A CA 1
ATOM 665 C C . LEU A 1 84 ? -15.079 -5.366 6.171 1.00 90.00 84 LEU A C 1
ATOM 667 O O . LEU A 1 84 ? -15.107 -5.200 7.388 1.00 90.00 84 LEU A O 1
ATOM 671 N N . ALA A 1 85 ? -15.317 -6.552 5.602 1.00 89.94 85 ALA A N 1
ATOM 672 C CA . ALA A 1 85 ? -15.626 -7.755 6.370 1.00 89.94 85 ALA A CA 1
ATOM 673 C C . ALA A 1 85 ? -14.490 -8.102 7.344 1.00 89.94 85 ALA A C 1
ATOM 675 O O . ALA A 1 85 ? -14.744 -8.291 8.530 1.00 89.94 85 ALA A O 1
ATOM 676 N N . MET A 1 86 ? -13.234 -8.103 6.879 1.00 89.06 86 MET A N 1
ATOM 677 C CA . MET A 1 86 ? -12.064 -8.310 7.743 1.00 89.06 86 MET A CA 1
ATOM 678 C C . MET A 1 86 ? -11.976 -7.263 8.856 1.00 89.06 86 MET A C 1
ATOM 680 O O . MET A 1 86 ? -11.650 -7.616 9.988 1.00 89.06 86 MET A O 1
ATOM 684 N N . GLY A 1 87 ? -12.302 -6.000 8.564 1.00 84.94 87 GLY A N 1
ATOM 685 C CA . GLY A 1 87 ? -12.376 -4.940 9.568 1.00 84.94 87 GLY A CA 1
ATOM 686 C C . GLY A 1 87 ? -13.411 -5.269 10.640 1.00 84.94 87 GLY A C 1
ATOM 687 O O . GLY A 1 87 ? -13.068 -5.344 11.814 1.00 84.94 87 GLY A O 1
ATOM 688 N N . ILE A 1 88 ? -14.646 -5.567 10.231 1.00 82.25 88 ILE A N 1
ATOM 689 C CA . ILE A 1 88 ? -15.744 -5.927 11.140 1.00 82.25 88 ILE A CA 1
ATOM 690 C C . ILE A 1 88 ? -15.361 -7.123 12.023 1.00 82.25 88 ILE A C 1
ATOM 692 O O . ILE A 1 88 ? -15.491 -7.030 13.241 1.00 82.25 88 ILE A O 1
ATOM 696 N N . PHE A 1 89 ? -14.826 -8.205 11.445 1.00 81.62 89 PHE A N 1
ATOM 697 C CA . PHE A 1 89 ? -14.397 -9.388 12.207 1.00 81.62 89 PHE A CA 1
ATOM 698 C C . PHE A 1 89 ? -13.200 -9.116 13.126 1.00 81.62 89 PHE A C 1
ATOM 700 O O . PHE A 1 89 ? -13.093 -9.720 14.187 1.00 81.62 89 PHE A O 1
ATOM 707 N N . SER A 1 90 ? -12.317 -8.184 12.766 1.00 74.94 90 SER A N 1
ATOM 708 C CA . SER A 1 90 ? -11.213 -7.764 13.642 1.00 74.94 90 SER A CA 1
ATOM 709 C C . SER A 1 90 ? -11.700 -6.915 14.826 1.00 74.94 90 SER A C 1
ATOM 711 O O . SER A 1 90 ? -11.005 -6.797 15.835 1.00 74.94 90 SER A O 1
ATOM 713 N N . PHE A 1 91 ? -12.892 -6.317 14.720 1.00 67.69 91 PHE A N 1
ATOM 714 C CA . PHE A 1 91 ? -13.483 -5.427 15.724 1.00 67.69 91 PHE A CA 1
ATOM 715 C C . PHE A 1 91 ? -14.486 -6.102 16.661 1.00 67.69 91 PHE A C 1
ATOM 717 O O . PHE A 1 91 ? -14.964 -5.436 17.579 1.00 67.69 91 PHE A O 1
ATOM 724 N N . THR A 1 92 ? -14.753 -7.403 16.505 1.00 62.94 92 THR A N 1
ATOM 725 C CA . THR A 1 92 ? -15.589 -8.177 17.443 1.00 62.94 92 THR A CA 1
ATOM 726 C C . THR A 1 92 ? -14.893 -8.480 18.777 1.00 62.94 92 THR A C 1
ATOM 728 O O . THR A 1 92 ? -15.470 -9.156 19.618 1.00 62.94 92 THR A O 1
ATOM 731 N N . LEU A 1 93 ? -13.652 -8.024 18.985 1.00 58.03 93 LEU A N 1
ATOM 732 C CA . LEU A 1 93 ? -12.958 -8.108 20.273 1.00 58.03 93 LEU A CA 1
ATOM 733 C C . LEU A 1 93 ? -13.452 -6.978 21.197 1.00 58.03 93 LEU A C 1
ATOM 735 O O . LEU A 1 93 ? -13.323 -5.800 20.854 1.00 58.03 93 LEU A O 1
ATOM 739 N N . ASP A 1 94 ? -13.979 -7.344 22.370 1.00 55.91 94 ASP A N 1
ATOM 740 C CA . ASP A 1 94 ? -14.815 -6.520 23.273 1.00 55.91 94 ASP A CA 1
ATOM 741 C C . ASP A 1 94 ? -14.171 -5.248 23.864 1.00 55.91 94 ASP A C 1
ATOM 743 O O . ASP A 1 94 ? -14.818 -4.498 24.596 1.00 55.91 94 ASP A O 1
ATOM 747 N N . THR A 1 95 ? -12.912 -4.945 23.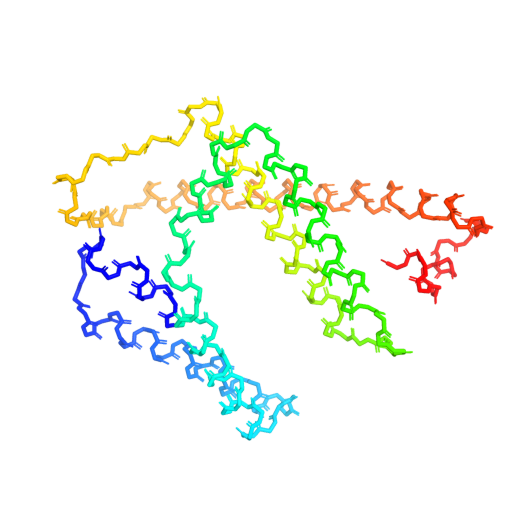548 1.00 59.81 95 THR A N 1
ATOM 748 C CA . THR A 1 95 ? -12.212 -3.769 24.080 1.00 59.81 95 THR A CA 1
ATOM 749 C C . THR A 1 95 ? -11.592 -2.924 22.979 1.00 59.81 95 THR A C 1
ATOM 751 O O . THR A 1 95 ? -10.908 -3.427 22.083 1.00 59.81 95 THR A O 1
ATOM 754 N N . TRP A 1 96 ? -11.790 -1.610 23.078 1.00 60.69 96 TRP A N 1
ATOM 755 C CA . TRP A 1 96 ? -11.070 -0.636 22.268 1.00 60.69 96 TRP A CA 1
ATOM 756 C C . TRP A 1 96 ? -9.558 -0.761 22.499 1.00 60.69 96 TRP A C 1
ATOM 758 O O . TRP A 1 96 ? -9.100 -0.899 23.634 1.00 60.69 96 TRP A O 1
ATOM 768 N N . SER A 1 97 ? -8.775 -0.709 21.421 1.00 72.81 97 SER A N 1
ATOM 769 C CA . SER A 1 97 ? -7.314 -0.667 21.490 1.00 72.81 97 SER A CA 1
ATOM 770 C C . SER A 1 97 ? -6.739 0.107 20.309 1.00 72.81 97 SER A C 1
ATOM 772 O O . SER A 1 97 ? -7.327 0.148 19.228 1.00 72.81 97 SER A O 1
ATOM 774 N N . THR A 1 98 ? -5.548 0.675 20.490 1.00 76.88 98 THR A N 1
ATOM 775 C CA . THR A 1 98 ? -4.788 1.332 19.413 1.00 76.88 98 THR A CA 1
ATOM 776 C C . THR A 1 98 ? -4.573 0.408 18.208 1.00 76.88 98 THR A C 1
ATOM 778 O O . THR A 1 98 ? -4.661 0.853 17.067 1.00 76.88 98 THR A O 1
ATOM 781 N N . SER A 1 99 ? -4.423 -0.897 18.453 1.00 78.00 99 SER A N 1
ATOM 782 C CA . SER A 1 99 ? -4.293 -1.932 17.419 1.00 78.00 99 SER A CA 1
ATOM 783 C C . SER A 1 99 ? -5.508 -2.017 16.481 1.00 78.00 99 SER A C 1
ATOM 785 O O . SER A 1 99 ? -5.358 -2.267 15.283 1.00 78.00 99 SER A O 1
ATOM 787 N N . ARG A 1 100 ? -6.725 -1.756 16.987 1.00 78.44 100 ARG A N 1
ATOM 788 C CA . ARG A 1 100 ? -7.942 -1.732 16.154 1.00 78.44 100 ARG A CA 1
ATOM 789 C C . ARG A 1 100 ? -7.899 -0.582 15.148 1.00 78.44 100 ARG A C 1
ATOM 791 O O . ARG A 1 100 ? -8.146 -0.803 13.965 1.00 78.44 100 ARG A O 1
ATOM 798 N N . GLY A 1 101 ? -7.533 0.618 15.599 1.00 82.38 101 GLY A N 1
ATOM 799 C CA . GLY A 1 101 ? -7.372 1.782 14.721 1.00 82.38 101 GLY A CA 1
ATOM 800 C C . GLY A 1 101 ? -6.311 1.552 13.642 1.00 82.38 101 GLY A C 1
ATOM 801 O O . GLY A 1 101 ? -6.566 1.806 12.463 1.00 82.38 101 GLY A O 1
ATOM 802 N N . ASP A 1 102 ? -5.166 0.985 14.028 1.00 86.50 102 ASP A N 1
ATOM 803 C CA . ASP A 1 102 ? -4.088 0.636 13.096 1.00 86.50 102 ASP A CA 1
ATOM 804 C C . ASP A 1 102 ? -4.553 -0.399 12.055 1.00 86.50 102 ASP A C 1
ATOM 806 O O . ASP A 1 102 ? -4.294 -0.245 10.859 1.00 86.50 102 ASP A O 1
ATOM 810 N N . THR A 1 103 ? -5.312 -1.414 12.483 1.00 88.62 103 THR A N 1
ATOM 811 C CA . THR A 1 103 ? -5.886 -2.439 11.593 1.00 88.62 103 THR A CA 1
ATOM 812 C C . THR A 1 103 ? -6.874 -1.830 10.598 1.00 88.62 103 THR A C 1
ATOM 814 O O . THR A 1 103 ? -6.772 -2.092 9.399 1.00 88.62 103 THR A O 1
ATOM 817 N N . ALA A 1 104 ? -7.786 -0.965 11.060 1.00 87.44 104 ALA A N 1
ATOM 818 C CA . ALA A 1 104 ? -8.724 -0.244 10.194 1.00 87.44 104 ALA A CA 1
ATOM 819 C C . ALA A 1 104 ? -7.983 0.560 9.117 1.00 87.44 104 ALA A C 1
ATOM 821 O O . ALA A 1 104 ? -8.351 0.543 7.941 1.00 87.44 104 ALA A O 1
ATOM 822 N N . GLN A 1 105 ? -6.913 1.247 9.524 1.00 90.38 105 GLN A N 1
ATOM 823 C CA . GLN A 1 105 ? -6.113 2.074 8.634 1.00 90.38 105 GLN A CA 1
ATOM 824 C C . GLN A 1 105 ? -5.363 1.233 7.598 1.00 90.38 105 GLN A C 1
ATOM 826 O O . GLN A 1 105 ? -5.354 1.607 6.423 1.00 90.38 105 GLN A O 1
ATOM 831 N N . ILE A 1 106 ? -4.766 0.106 7.998 1.00 92.62 106 ILE A N 1
ATOM 832 C CA . ILE A 1 106 ? -4.085 -0.815 7.078 1.00 92.62 106 ILE A CA 1
ATOM 833 C C . ILE A 1 106 ? -5.081 -1.384 6.065 1.00 92.62 106 ILE A C 1
ATOM 835 O O . ILE A 1 106 ? -4.826 -1.314 4.864 1.00 92.62 106 ILE A O 1
ATOM 839 N N . LEU A 1 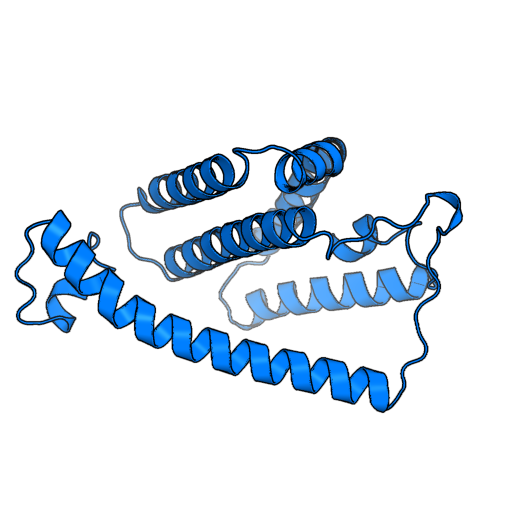107 ? -6.233 -1.881 6.526 1.00 93.81 107 LEU A N 1
ATOM 840 C CA . LEU A 1 107 ? -7.259 -2.458 5.657 1.00 93.81 107 LEU A CA 1
ATOM 841 C C . LEU A 1 107 ? -7.841 -1.426 4.683 1.00 93.81 107 LEU A C 1
ATOM 843 O O . LEU A 1 107 ? -7.924 -1.683 3.483 1.00 93.81 107 LEU A O 1
ATOM 847 N N . GLY A 1 108 ? -8.191 -0.236 5.175 1.00 92.88 108 GLY A N 1
ATOM 848 C CA . GLY A 1 108 ? -8.709 0.844 4.336 1.00 92.88 108 GLY A CA 1
ATOM 849 C C . GLY A 1 108 ? -7.686 1.322 3.304 1.00 92.88 108 GLY A C 1
ATOM 850 O O . GLY A 1 108 ? -8.028 1.535 2.140 1.00 92.88 108 GLY A O 1
ATOM 851 N N . SER A 1 109 ? -6.416 1.434 3.705 1.00 94.06 109 SER A N 1
ATOM 852 C CA . SER A 1 109 ? -5.327 1.829 2.803 1.00 94.06 109 SER A CA 1
ATOM 853 C C . SER A 1 109 ? -5.062 0.757 1.744 1.00 94.06 109 SER A C 1
ATOM 855 O O . SER A 1 109 ? -4.928 1.093 0.570 1.00 94.06 109 SER A O 1
ATOM 857 N N . GLY A 1 110 ? -5.053 -0.525 2.128 1.00 94.62 110 GLY A N 1
ATOM 858 C CA . GLY A 1 110 ? -4.917 -1.657 1.208 1.00 94.62 110 GLY A CA 1
ATOM 859 C C . GLY A 1 110 ? -6.028 -1.691 0.159 1.00 94.62 110 GLY A C 1
ATOM 860 O O . GLY A 1 110 ? -5.741 -1.739 -1.039 1.00 94.62 110 GLY A O 1
ATOM 861 N N . ALA A 1 111 ? -7.287 -1.549 0.589 1.00 95.81 111 ALA A N 1
ATOM 862 C CA . ALA A 1 111 ? -8.428 -1.473 -0.319 1.00 95.81 111 ALA A CA 1
ATOM 863 C C . ALA A 1 111 ? -8.320 -0.284 -1.288 1.00 95.81 111 ALA A C 1
ATOM 865 O O . ALA A 1 111 ? -8.551 -0.441 -2.488 1.00 95.81 111 ALA A O 1
ATOM 866 N N . GLY A 1 112 ? -7.929 0.891 -0.782 1.00 95.38 112 GLY A N 1
ATOM 867 C CA . GLY A 1 112 ? -7.733 2.094 -1.591 1.00 95.38 112 GLY A CA 1
ATOM 868 C C . GLY A 1 112 ? -6.620 1.946 -2.630 1.00 95.38 112 GLY A C 1
ATOM 869 O O . GLY A 1 112 ? -6.820 2.311 -3.787 1.00 95.38 112 GLY A O 1
ATOM 870 N N . ILE A 1 113 ? -5.477 1.364 -2.249 1.00 95.31 113 ILE A N 1
ATOM 871 C CA . ILE A 1 113 ? -4.355 1.096 -3.162 1.00 95.31 113 ILE A CA 1
ATOM 872 C C . ILE A 1 113 ? -4.782 0.122 -4.263 1.00 95.31 113 ILE A C 1
ATOM 874 O O . ILE A 1 113 ? -4.535 0.391 -5.439 1.00 95.31 113 ILE A O 1
ATOM 878 N N . ALA A 1 114 ? -5.451 -0.976 -3.910 1.00 95.88 114 ALA A N 1
ATOM 879 C CA . ALA A 1 114 ? -5.877 -1.979 -4.883 1.00 95.88 114 ALA A CA 1
ATOM 880 C C . ALA A 1 114 ? -6.952 -1.430 -5.842 1.00 95.88 114 ALA A C 1
ATOM 882 O O . ALA A 1 114 ? -6.824 -1.576 -7.056 1.00 95.88 114 ALA A O 1
ATOM 883 N N . CYS A 1 115 ? -7.954 -0.702 -5.331 1.00 96.50 115 CYS A N 1
ATOM 884 C CA . CYS A 1 115 ? -8.961 -0.050 -6.177 1.00 96.50 115 CYS A CA 1
ATOM 885 C C . CYS A 1 115 ? -8.350 1.043 -7.067 1.00 96.50 115 CYS A C 1
ATOM 887 O O . CYS A 1 115 ? -8.692 1.144 -8.242 1.00 96.50 115 CYS A O 1
ATOM 889 N N . GLY A 1 116 ? -7.429 1.850 -6.532 1.00 95.56 116 GLY A N 1
ATOM 890 C CA . GLY A 1 116 ? -6.713 2.861 -7.312 1.00 95.56 116 GLY A CA 1
ATOM 891 C C . GLY A 1 116 ? -5.860 2.240 -8.418 1.00 95.56 116 GLY A C 1
ATOM 892 O O . GLY A 1 116 ? -5.823 2.759 -9.531 1.00 95.56 116 GLY A O 1
ATOM 893 N N . SER A 1 117 ? -5.235 1.094 -8.141 1.00 95.25 117 SER A N 1
ATOM 894 C CA . SER A 1 117 ? -4.465 0.333 -9.130 1.00 95.25 117 SER A CA 1
ATOM 895 C C . SER A 1 117 ? -5.362 -0.217 -10.238 1.00 95.25 117 SER A C 1
ATOM 897 O O . SER A 1 117 ? -5.055 -0.024 -11.409 1.00 95.25 117 SER A O 1
ATOM 899 N N . HIS A 1 118 ? -6.523 -0.779 -9.887 1.00 96.00 118 HIS A N 1
ATOM 900 C CA . HIS A 1 118 ? -7.538 -1.202 -10.856 1.00 96.00 118 HIS A CA 1
ATOM 901 C C . HIS A 1 118 ? -7.984 -0.052 -11.774 1.00 96.00 118 HIS A C 1
ATOM 903 O O . HIS A 1 118 ? -8.029 -0.197 -12.992 1.00 96.00 118 HIS A O 1
ATOM 909 N N . VAL A 1 119 ? -8.275 1.124 -11.206 1.00 95.38 119 VAL A N 1
ATOM 910 C CA . VAL A 1 119 ? -8.669 2.304 -11.994 1.00 95.38 119 VAL A CA 1
ATOM 911 C C . VAL A 1 119 ? -7.532 2.763 -12.907 1.00 95.38 119 VAL A C 1
ATOM 913 O O . VAL A 1 119 ? -7.772 3.034 -14.080 1.00 95.38 119 VAL A O 1
ATOM 916 N N . ASN A 1 120 ? -6.294 2.808 -12.413 1.00 95.44 120 ASN A N 1
ATOM 917 C CA . ASN A 1 120 ? -5.136 3.159 -13.237 1.00 95.44 120 ASN A CA 1
ATOM 918 C C . ASN A 1 120 ? -4.928 2.167 -14.387 1.00 95.44 120 ASN A C 1
ATOM 920 O O . ASN A 1 120 ? -4.620 2.590 -15.500 1.00 95.44 120 ASN A O 1
ATOM 924 N N . TYR A 1 121 ? -5.134 0.873 -14.138 1.00 94.31 121 TYR A N 1
ATOM 925 C CA . TYR A 1 121 ? -5.103 -0.159 -15.169 1.00 94.31 121 TYR A CA 1
ATOM 926 C C . TYR A 1 121 ? -6.203 0.063 -16.217 1.00 94.31 121 TYR A C 1
ATOM 928 O O . TYR A 1 121 ? -5.918 0.105 -17.411 1.00 94.31 121 TYR A O 1
ATOM 936 N N . MET A 1 122 ? -7.441 0.330 -15.787 1.00 93.50 122 MET A N 1
ATOM 937 C CA . MET A 1 122 ? -8.566 0.616 -16.689 1.00 93.50 122 MET A CA 1
ATOM 938 C C . MET A 1 122 ? -8.396 1.891 -17.516 1.00 93.50 122 MET A C 1
ATOM 940 O O . MET A 1 122 ? -8.880 1.961 -18.644 1.00 93.50 122 MET A O 1
ATOM 944 N N . LEU A 1 123 ? -7.688 2.886 -16.984 1.00 95.19 123 LEU A N 1
ATOM 945 C CA . LEU A 1 123 ? -7.336 4.111 -17.702 1.00 95.19 123 LEU A CA 1
ATOM 946 C C . LEU A 1 123 ? -6.101 3.950 -18.608 1.00 95.19 123 LEU A C 1
ATOM 948 O O . LEU A 1 123 ? -5.691 4.921 -19.240 1.00 95.19 123 LEU A O 1
ATOM 952 N N . GLY A 1 124 ? -5.485 2.763 -18.664 1.00 93.19 124 GLY A N 1
ATOM 953 C CA . GLY A 1 124 ? -4.272 2.514 -19.450 1.00 93.19 124 GLY A CA 1
ATOM 954 C C . GLY A 1 124 ? -3.025 3.229 -18.915 1.00 93.19 124 GLY A C 1
ATOM 955 O O . GLY A 1 124 ? -2.065 3.429 -19.654 1.00 93.19 124 GLY A O 1
ATOM 956 N N . LEU A 1 125 ? -3.028 3.639 -17.640 1.00 93.00 125 LEU A N 1
ATOM 957 C CA . LEU A 1 125 ? -1.908 4.332 -16.987 1.00 93.00 125 LEU A CA 1
ATOM 958 C C . LEU A 1 125 ? -0.855 3.363 -16.426 1.00 93.00 125 LEU A C 1
ATOM 960 O O . LEU A 1 125 ? 0.241 3.790 -16.064 1.00 93.00 125 LEU A O 1
ATOM 964 N N . MET A 1 126 ? -1.183 2.072 -16.341 1.00 88.00 126 MET A N 1
ATOM 965 C CA . MET A 1 126 ? -0.259 1.000 -15.971 1.00 88.00 126 MET A CA 1
ATOM 966 C C . MET A 1 126 ? 0.146 0.229 -17.224 1.00 88.00 126 MET A C 1
ATOM 968 O O . MET A 1 126 ? -0.607 -0.608 -17.714 1.00 88.00 126 MET A O 1
ATOM 972 N N . VAL A 1 127 ? 1.332 0.531 -17.750 1.00 81.25 127 VAL A N 1
ATOM 973 C CA . VAL A 1 127 ? 1.920 -0.208 -18.872 1.00 81.25 127 VAL A CA 1
ATOM 974 C C . VAL A 1 127 ? 2.775 -1.330 -18.305 1.00 81.25 127 VAL A C 1
ATOM 976 O O . VAL A 1 127 ? 3.739 -1.065 -17.587 1.00 81.25 127 VAL A O 1
ATOM 979 N N . GLU A 1 128 ? 2.419 -2.571 -18.624 1.00 80.25 128 GLU A N 1
ATOM 980 C CA . GLU A 1 128 ? 3.220 -3.727 -18.247 1.00 80.25 128 GLU A CA 1
ATOM 981 C C . GLU A 1 128 ? 4.441 -3.832 -19.174 1.00 80.25 128 GLU A C 1
ATOM 983 O O . GLU A 1 128 ? 4.281 -3.950 -20.393 1.00 80.25 128 GLU A O 1
ATOM 988 N N . PRO A 1 129 ? 5.668 -3.726 -18.638 1.00 83.06 129 PRO A N 1
ATOM 989 C CA . PRO A 1 129 ? 6.870 -3.909 -19.435 1.00 83.06 129 PRO A CA 1
ATOM 990 C C . PRO A 1 129 ? 6.997 -5.373 -19.882 1.00 83.06 129 PRO A C 1
ATOM 992 O O . PRO A 1 129 ? 6.605 -6.280 -19.144 1.00 83.06 129 PRO A O 1
ATOM 995 N N . PRO A 1 130 ? 7.566 -5.623 -21.071 1.00 85.00 130 PRO A N 1
ATOM 996 C CA . PRO A 1 130 ? 7.690 -6.976 -21.587 1.00 85.00 130 PRO A CA 1
ATOM 997 C C . PRO A 1 130 ? 8.698 -7.800 -20.751 1.00 85.00 130 PRO A C 1
ATOM 999 O O . PRO A 1 130 ? 9.601 -7.223 -20.133 1.00 85.00 130 PRO A O 1
ATOM 1002 N N . PRO A 1 131 ? 8.563 -9.142 -20.681 1.00 82.50 131 PRO A N 1
ATOM 1003 C CA . PRO A 1 131 ? 9.385 -9.978 -19.795 1.00 82.50 131 PRO A CA 1
ATOM 1004 C C . PRO A 1 131 ? 10.896 -9.919 -20.066 1.00 82.50 131 PRO A C 1
ATOM 1006 O O . PRO A 1 131 ? 11.695 -10.122 -19.156 1.00 82.50 131 PRO A O 1
ATOM 1009 N N . ASP A 1 132 ? 11.289 -9.623 -21.304 1.00 86.56 132 ASP A N 1
ATOM 1010 C CA . ASP A 1 132 ? 12.675 -9.432 -21.747 1.00 86.56 132 ASP A CA 1
ATOM 1011 C C . ASP A 1 132 ? 13.319 -8.141 -21.211 1.00 86.56 132 ASP A C 1
ATOM 1013 O O . ASP A 1 132 ? 14.542 -8.016 -21.221 1.00 86.56 132 ASP A O 1
ATOM 1017 N N . ALA A 1 133 ? 12.524 -7.203 -20.687 1.00 87.38 133 ALA A N 1
ATOM 1018 C CA . ALA A 1 133 ? 13.024 -5.996 -20.029 1.00 87.38 133 ALA A CA 1
ATOM 1019 C C . ALA A 1 133 ? 13.569 -6.253 -18.608 1.00 87.38 133 ALA A C 1
ATOM 1021 O O . ALA A 1 133 ? 14.115 -5.339 -17.983 1.00 87.38 133 ALA A O 1
ATOM 1022 N N . LEU A 1 134 ? 13.410 -7.469 -18.073 1.00 89.00 134 LEU A N 1
ATOM 1023 C CA . LEU A 1 134 ? 13.917 -7.851 -16.758 1.00 89.00 134 LEU A CA 1
ATOM 1024 C C . LEU A 1 134 ? 15.371 -8.356 -16.832 1.00 89.00 134 LEU A C 1
ATOM 1026 O O . LEU A 1 134 ? 15.724 -9.088 -17.755 1.00 89.00 134 LEU A O 1
ATOM 1030 N N . PRO A 1 135 ? 16.212 -8.059 -15.821 1.00 91.25 135 PRO A N 1
ATOM 1031 C CA . PRO A 1 135 ? 15.929 -7.229 -14.649 1.00 91.25 135 PRO A CA 1
ATOM 1032 C C . PRO A 1 135 ? 16.056 -5.727 -14.951 1.00 91.25 135 PRO A C 1
ATOM 1034 O O . PRO A 1 135 ? 16.992 -5.296 -15.624 1.00 91.25 135 PRO A O 1
ATOM 1037 N N . PHE A 1 136 ? 15.174 -4.919 -14.364 1.00 89.44 136 PHE A N 1
ATOM 1038 C CA . PHE A 1 136 ? 15.167 -3.466 -14.522 1.00 89.44 136 PHE A CA 1
ATOM 1039 C C . PHE A 1 136 ? 16.416 -2.820 -13.918 1.00 89.44 136 PHE A C 1
ATOM 1041 O O . PHE A 1 136 ? 16.755 -3.053 -12.752 1.00 89.44 136 PHE A O 1
ATOM 1048 N N . SER A 1 137 ? 17.075 -1.951 -14.683 1.00 89.94 137 SER A N 1
ATOM 1049 C CA . SER A 1 137 ? 18.144 -1.100 -14.163 1.00 89.94 137 SER A CA 1
ATOM 1050 C C . SER A 1 137 ? 17.553 0.079 -13.376 1.00 89.94 137 SER A C 1
ATOM 1052 O O . SER A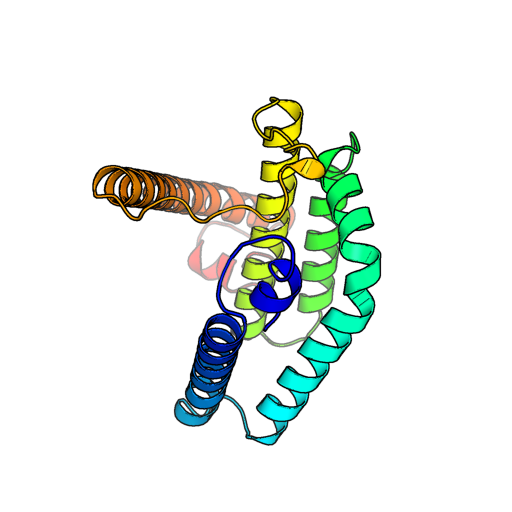 1 137 ? 16.620 0.730 -13.857 1.00 89.94 137 SER A O 1
ATOM 1054 N N . PRO A 1 138 ? 18.074 0.395 -12.177 1.00 85.69 138 PRO A N 1
ATOM 1055 C CA . PRO A 1 138 ? 17.618 1.554 -11.424 1.00 85.69 138 PRO A CA 1
ATOM 1056 C C . PRO A 1 138 ? 17.920 2.838 -12.202 1.00 85.69 138 PRO A C 1
ATOM 1058 O O . PRO A 1 138 ? 19.025 3.028 -12.713 1.00 85.69 138 PRO A O 1
ATOM 1061 N N . ALA A 1 139 ? 16.937 3.735 -12.277 1.00 86.19 139 ALA A N 1
ATOM 1062 C CA . ALA A 1 139 ? 17.142 5.050 -12.869 1.00 86.19 139 ALA A CA 1
ATOM 1063 C C . ALA A 1 139 ? 18.199 5.840 -12.068 1.00 86.19 139 ALA A C 1
ATOM 1065 O O . ALA A 1 139 ? 18.245 5.724 -10.838 1.00 86.19 139 ALA A O 1
ATOM 1066 N N . PRO A 1 140 ? 19.033 6.667 -12.726 1.00 89.31 140 PRO A N 1
ATOM 1067 C CA . PRO A 1 140 ? 19.994 7.506 -12.024 1.00 89.31 140 PRO A CA 1
ATOM 1068 C C . PRO A 1 140 ? 19.268 8.470 -11.081 1.00 89.31 140 PRO A C 1
ATOM 1070 O O . PRO A 1 140 ? 18.247 9.066 -11.434 1.00 89.31 140 PRO A O 1
ATOM 1073 N N . ILE A 1 141 ? 19.812 8.648 -9.876 1.00 91.62 141 ILE A N 1
ATOM 1074 C CA . ILE A 1 141 ? 19.271 9.591 -8.895 1.00 91.62 141 ILE A CA 1
ATOM 1075 C C . ILE A 1 141 ? 19.634 11.007 -9.346 1.00 91.62 141 ILE A C 1
ATOM 1077 O O . ILE A 1 141 ? 20.720 11.511 -9.067 1.00 91.62 141 ILE A O 1
ATOM 1081 N N . THR A 1 142 ? 18.724 11.644 -10.075 1.00 95.25 142 THR A N 1
ATOM 1082 C CA . THR A 1 142 ? 18.869 13.029 -10.526 1.00 95.25 142 THR A CA 1
ATOM 1083 C C . THR A 1 142 ? 18.084 13.987 -9.631 1.00 95.25 142 THR A C 1
ATOM 1085 O O . THR A 1 142 ? 17.099 13.618 -8.987 1.00 95.25 142 THR A O 1
ATOM 1088 N N . VAL A 1 143 ? 18.475 15.266 -9.638 1.00 95.06 143 VAL A N 1
ATOM 1089 C CA . VAL A 1 143 ? 17.724 16.335 -8.954 1.00 95.06 143 VAL A CA 1
ATOM 1090 C C . VAL A 1 143 ? 16.296 16.438 -9.498 1.00 95.06 143 VAL A C 1
ATOM 1092 O O . VAL A 1 143 ? 15.363 16.681 -8.740 1.00 95.06 143 VAL A O 1
ATOM 1095 N N . THR A 1 144 ? 16.100 16.198 -10.798 1.00 95.12 144 THR A N 1
ATOM 1096 C CA . THR A 1 144 ? 14.774 16.212 -11.432 1.00 95.12 144 THR A CA 1
ATOM 1097 C C . THR A 1 144 ? 13.889 15.065 -10.951 1.00 95.12 144 THR A C 1
ATOM 1099 O O . THR A 1 144 ? 12.714 15.292 -10.655 1.00 95.12 144 THR A O 1
ATOM 1102 N N . LEU A 1 145 ? 14.441 13.854 -10.811 1.00 94.00 145 LEU A N 1
ATOM 1103 C CA . LEU A 1 145 ? 13.730 12.709 -10.245 1.00 94.00 145 LEU A CA 1
ATOM 1104 C C . LEU A 1 145 ? 13.322 12.995 -8.799 1.00 94.00 145 LEU A C 1
ATOM 1106 O O . LEU A 1 145 ? 12.153 12.826 -8.448 1.00 94.00 145 LEU A O 1
ATOM 1110 N N . LEU A 1 146 ? 14.265 13.483 -7.987 1.00 95.44 146 LEU A N 1
ATOM 1111 C CA . LEU A 1 146 ? 14.008 13.818 -6.589 1.00 95.44 146 LEU A CA 1
ATOM 1112 C C . LEU A 1 146 ? 12.950 14.921 -6.465 1.00 95.44 146 LEU A C 1
ATOM 1114 O O . LEU A 1 146 ? 11.990 14.761 -5.717 1.00 95.44 146 LEU A O 1
ATOM 1118 N N . GLY A 1 147 ? 13.075 16.000 -7.240 1.00 96.56 147 GLY A N 1
ATOM 1119 C CA . GLY A 1 147 ? 12.105 17.095 -7.262 1.00 96.56 147 GLY A CA 1
ATOM 1120 C C . GLY A 1 147 ? 10.708 16.629 -7.673 1.00 96.56 147 GLY A C 1
ATOM 1121 O O . GLY A 1 147 ? 9.725 16.977 -7.022 1.00 96.56 147 GLY A O 1
ATOM 1122 N N . THR A 1 148 ? 10.612 15.767 -8.689 1.00 95.56 148 THR A N 1
ATOM 1123 C CA . THR A 1 148 ? 9.329 15.199 -9.138 1.00 95.56 148 THR A CA 1
ATOM 1124 C C . THR A 1 148 ? 8.717 14.280 -8.078 1.00 95.56 148 THR A C 1
ATOM 1126 O O . THR A 1 148 ? 7.512 14.343 -7.830 1.00 95.56 148 THR A O 1
ATOM 1129 N N . ALA A 1 149 ? 9.527 13.441 -7.426 1.00 95.06 149 ALA A N 1
ATOM 1130 C CA . ALA A 1 149 ? 9.075 12.568 -6.346 1.00 95.06 149 ALA A CA 1
ATOM 1131 C C . ALA A 1 149 ? 8.582 13.373 -5.133 1.00 95.06 149 ALA A C 1
ATOM 1133 O O . ALA A 1 149 ? 7.504 13.091 -4.611 1.00 95.06 149 ALA A O 1
ATOM 1134 N N . MET A 1 150 ? 9.322 14.414 -4.733 1.00 96.81 150 MET A N 1
ATOM 1135 C CA . MET A 1 150 ? 8.927 15.313 -3.645 1.00 96.81 150 MET A CA 1
ATOM 1136 C C . MET A 1 150 ? 7.645 16.075 -3.975 1.00 96.81 150 MET A C 1
ATOM 1138 O O . MET A 1 150 ? 6.746 16.144 -3.141 1.00 96.81 150 MET A O 1
ATOM 1142 N N . LEU A 1 151 ? 7.511 16.587 -5.200 1.00 97.62 151 LEU A N 1
ATOM 1143 C CA . LEU A 1 151 ? 6.295 17.272 -5.632 1.00 97.62 151 LEU A CA 1
ATOM 1144 C C . LEU A 1 151 ? 5.077 16.338 -5.584 1.00 97.62 151 LEU A C 1
ATOM 1146 O O . LEU A 1 151 ? 4.049 16.702 -5.017 1.00 97.62 151 LEU A O 1
ATOM 1150 N N . ARG A 1 152 ? 5.199 15.115 -6.118 1.00 95.88 152 ARG A N 1
ATOM 1151 C CA . ARG A 1 152 ? 4.132 14.101 -6.050 1.00 95.88 152 ARG A CA 1
ATOM 1152 C C . ARG A 1 152 ? 3.767 13.755 -4.610 1.00 95.88 152 ARG A C 1
ATOM 1154 O O . ARG A 1 152 ? 2.582 13.664 -4.300 1.00 95.88 152 ARG A O 1
ATOM 1161 N N . PHE A 1 153 ? 4.762 13.604 -3.737 1.00 96.25 153 PHE A N 1
ATOM 1162 C CA . PHE A 1 153 ? 4.539 13.352 -2.316 1.00 96.25 153 PHE A CA 1
ATOM 1163 C C . PHE A 1 153 ? 3.760 14.495 -1.654 1.00 96.25 153 PHE A C 1
ATOM 1165 O O . PHE A 1 153 ? 2.740 14.243 -1.018 1.00 96.25 153 PHE A O 1
ATOM 1172 N N . LEU A 1 154 ? 4.181 15.748 -1.851 1.00 97.50 154 LEU A N 1
ATOM 1173 C CA . LEU A 1 154 ? 3.516 16.917 -1.269 1.00 97.50 154 LEU A CA 1
ATOM 1174 C C . LEU A 1 154 ? 2.074 17.064 -1.763 1.00 97.50 154 LEU A C 1
ATOM 1176 O O . LEU A 1 154 ? 1.168 17.257 -0.952 1.00 97.50 154 LEU A O 1
ATOM 1180 N N . ILE A 1 155 ? 1.845 16.912 -3.071 1.00 97.88 155 ILE A N 1
ATOM 1181 C CA . ILE A 1 155 ? 0.493 16.918 -3.648 1.00 97.88 155 ILE A CA 1
ATOM 1182 C C . ILE A 1 155 ? -0.347 15.796 -3.024 1.00 97.88 155 ILE A C 1
ATOM 1184 O O . ILE A 1 155 ? -1.469 16.045 -2.585 1.00 97.88 155 ILE A O 1
ATOM 1188 N N . GLY A 1 156 ? 0.207 14.584 -2.921 1.00 95.06 156 GLY A N 1
ATOM 1189 C CA . GLY A 1 156 ? -0.460 13.443 -2.294 1.00 95.06 156 GLY A CA 1
ATOM 1190 C C . GLY A 1 156 ? -0.851 13.708 -0.838 1.00 95.06 156 GLY A C 1
ATOM 1191 O O . GLY A 1 156 ? -1.986 13.433 -0.453 1.00 95.06 156 GLY A O 1
ATOM 1192 N N . VAL A 1 157 ? 0.042 14.307 -0.043 1.00 95.75 157 VAL A N 1
ATOM 1193 C CA . VAL A 1 157 ? -0.238 14.688 1.353 1.00 95.75 157 VAL A CA 1
ATOM 1194 C C . VAL A 1 157 ? -1.366 15.715 1.429 1.00 95.75 157 VAL A C 1
ATOM 1196 O O . VAL A 1 157 ? -2.281 15.547 2.234 1.00 95.75 157 VAL A O 1
ATOM 1199 N N . ILE A 1 158 ? -1.346 16.750 0.584 1.00 97.31 158 ILE A N 1
ATOM 1200 C CA . ILE A 1 158 ? -2.402 17.775 0.556 1.00 97.31 158 ILE A CA 1
ATOM 1201 C C . ILE A 1 158 ? -3.759 17.134 0.241 1.00 97.31 158 ILE A C 1
ATOM 1203 O O . ILE A 1 158 ? -4.722 17.338 0.983 1.00 97.31 158 ILE A O 1
ATOM 1207 N N . VAL A 1 159 ? -3.831 16.315 -0.813 1.00 95.94 159 VAL A N 1
ATOM 1208 C CA . VAL A 1 159 ? -5.063 15.612 -1.204 1.00 95.94 159 VAL A CA 1
ATOM 1209 C C . VAL A 1 159 ? -5.551 14.695 -0.081 1.00 95.94 159 VAL A C 1
ATOM 1211 O O . VAL A 1 159 ? -6.737 14.713 0.249 1.00 95.94 159 VAL A O 1
ATOM 1214 N N . LEU A 1 160 ? -4.649 13.948 0.562 1.00 93.44 160 LEU A N 1
ATOM 1215 C CA . LEU A 1 160 ? -4.984 13.060 1.675 1.00 93.44 160 LEU A CA 1
ATOM 1216 C C . LEU A 1 160 ? -5.561 13.828 2.870 1.00 93.44 160 LEU A C 1
ATOM 1218 O O . LEU A 1 160 ? -6.559 13.397 3.448 1.00 93.44 160 LEU A O 1
ATOM 1222 N N . LEU A 1 161 ? -4.974 14.969 3.242 1.00 94.50 161 LEU A N 1
ATOM 1223 C CA . LEU A 1 161 ? -5.466 15.790 4.354 1.00 94.50 161 LEU A CA 1
ATOM 1224 C C . LEU A 1 161 ? -6.842 16.398 4.053 1.00 94.50 161 LEU A C 1
ATOM 1226 O O . LEU A 1 161 ? -7.715 16.386 4.927 1.00 94.50 161 LEU A O 1
ATOM 1230 N N . LEU A 1 162 ? -7.057 16.874 2.823 1.00 95.62 162 LEU A N 1
ATOM 1231 C CA . LEU A 1 162 ? -8.353 17.390 2.376 1.00 95.62 162 LEU A CA 1
ATOM 1232 C C . LEU A 1 162 ? -9.422 16.295 2.387 1.00 95.62 162 LEU A C 1
ATOM 1234 O O . LEU A 1 162 ? -10.498 16.495 2.956 1.00 95.62 162 LEU A O 1
ATOM 1238 N N . LEU A 1 163 ? -9.110 15.120 1.833 1.00 92.81 163 LEU A N 1
ATOM 1239 C CA . LEU A 1 163 ? -10.021 13.979 1.828 1.00 92.81 163 LEU A CA 1
ATOM 1240 C C . LEU A 1 163 ? -10.336 13.528 3.256 1.00 92.81 163 LEU A C 1
ATOM 1242 O O . LEU A 1 163 ? -11.499 13.326 3.588 1.00 92.81 163 LEU A O 1
ATOM 1246 N N . ARG A 1 164 ? -9.336 13.454 4.141 1.00 89.12 164 ARG A N 1
ATOM 1247 C CA . ARG A 1 164 ? -9.544 13.125 5.559 1.00 89.12 164 ARG A CA 1
ATOM 1248 C C . ARG A 1 164 ? -10.486 14.119 6.240 1.00 89.12 164 ARG A C 1
ATOM 1250 O O . ARG A 1 164 ? -11.371 13.706 6.990 1.00 89.12 164 ARG A O 1
ATOM 1257 N N . ALA A 1 165 ? -10.311 15.417 5.989 1.00 91.19 165 ALA A N 1
ATOM 1258 C CA . ALA A 1 165 ? -11.173 16.452 6.551 1.00 91.19 165 ALA A CA 1
ATOM 1259 C C . ALA A 1 165 ? -12.615 16.354 6.022 1.00 91.19 165 ALA A C 1
ATOM 1261 O O . ALA A 1 165 ? -13.558 16.471 6.807 1.00 91.19 165 ALA A O 1
ATOM 1262 N N . ALA A 1 166 ? -12.786 16.099 4.721 1.00 93.06 166 ALA A N 1
ATOM 1263 C CA . ALA A 1 166 ? -14.092 15.908 4.095 1.00 93.06 166 ALA A CA 1
ATOM 1264 C C . ALA A 1 166 ? -14.791 14.642 4.613 1.00 93.06 166 ALA A C 1
ATOM 1266 O O . ALA A 1 166 ? -15.912 14.719 5.113 1.00 93.06 166 ALA A O 1
ATOM 1267 N N . MET A 1 167 ? -14.103 13.498 4.592 1.00 88.50 167 MET A N 1
ATOM 1268 C CA . MET A 1 167 ? -14.648 12.217 5.046 1.00 88.50 167 MET A CA 1
ATOM 1269 C C . MET A 1 167 ? -15.055 12.265 6.515 1.00 88.50 167 MET A C 1
ATOM 1271 O O . MET A 1 167 ? -16.131 11.796 6.856 1.00 88.50 167 MET A O 1
ATOM 1275 N N . LYS A 1 168 ? -14.284 12.925 7.388 1.00 83.69 168 LYS A N 1
ATOM 1276 C CA . LYS A 1 168 ? -14.679 13.087 8.797 1.00 83.69 168 LYS A CA 1
ATOM 1277 C C . LYS A 1 168 ? -16.008 13.838 8.958 1.00 83.69 168 LYS A C 1
ATOM 1279 O O . LYS A 1 168 ? -16.780 13.512 9.856 1.00 83.69 168 LYS A O 1
ATOM 1284 N N . LYS A 1 169 ? -16.282 14.828 8.102 1.00 86.38 169 LYS A N 1
ATOM 1285 C CA . LYS A 1 169 ? -17.548 15.579 8.113 1.00 86.38 169 LYS A CA 1
ATOM 1286 C C . LYS A 1 169 ? -18.721 14.781 7.542 1.00 86.38 169 LYS A C 1
ATOM 1288 O O . LYS A 1 169 ? -19.853 15.086 7.890 1.00 86.38 169 LYS A O 1
ATOM 1293 N N . ILE A 1 170 ? -18.460 13.794 6.686 1.00 88.31 170 ILE A N 1
ATOM 1294 C CA . ILE A 1 170 ? -19.490 12.983 6.023 1.00 88.31 170 ILE A CA 1
ATOM 1295 C C . ILE A 1 170 ? -19.789 11.708 6.821 1.00 88.31 170 ILE A C 1
ATOM 1297 O O . ILE A 1 170 ? -20.948 11.416 7.109 1.00 88.31 170 ILE A O 1
ATOM 1301 N N . SER A 1 171 ? -18.753 10.959 7.204 1.00 85.25 171 SER A N 1
ATOM 1302 C CA . SER A 1 171 ? -18.888 9.635 7.813 1.00 85.25 171 SER A CA 1
ATOM 1303 C C . SER A 1 171 ? -19.529 9.680 9.197 1.00 85.25 171 SER A C 1
ATOM 1305 O O . SER A 1 171 ? -20.352 8.824 9.495 1.00 85.25 171 SER A O 1
ATOM 1307 N N . ILE A 1 172 ? -19.216 10.685 10.026 1.00 82.00 172 ILE A N 1
ATOM 1308 C CA . ILE A 1 172 ? -19.757 10.762 11.394 1.00 82.00 172 ILE A CA 1
ATOM 1309 C C . ILE A 1 172 ? -21.282 10.997 11.389 1.00 82.00 172 ILE A C 1
ATOM 1311 O O . ILE A 1 172 ? -21.995 10.206 12.008 1.00 82.00 172 ILE A O 1
ATOM 1315 N N . PRO A 1 173 ? -21.829 12.006 10.676 1.00 83.31 173 PRO A N 1
ATOM 1316 C CA . PRO A 1 173 ? -23.282 12.174 10.590 1.00 83.31 173 PRO A CA 1
ATOM 1317 C C . PRO A 1 173 ? -23.992 10.989 9.934 1.00 83.31 173 PRO A C 1
ATOM 1319 O O . PRO A 1 173 ? -25.107 10.644 10.325 1.00 83.31 173 PRO A O 1
ATOM 1322 N N . LEU A 1 174 ? -23.354 10.354 8.945 1.00 84.12 174 LEU A N 1
ATOM 1323 C CA . LEU A 1 174 ? -23.905 9.167 8.301 1.00 84.12 174 LEU A CA 1
ATOM 1324 C C . LEU A 1 174 ? -24.013 7.999 9.289 1.00 84.12 174 LEU A C 1
ATOM 1326 O O . LEU A 1 174 ? -25.079 7.398 9.379 1.00 84.12 174 LEU A O 1
ATOM 1330 N N . ALA A 1 175 ? -22.961 7.727 10.066 1.00 81.94 175 ALA A N 1
ATOM 1331 C CA . ALA A 1 175 ? -22.978 6.697 11.101 1.00 81.94 175 ALA A CA 1
ATOM 1332 C C . ALA A 1 175 ? -24.044 6.993 12.168 1.00 81.94 175 ALA A C 1
ATOM 1334 O O . ALA A 1 175 ? -24.876 6.132 12.445 1.00 81.94 175 ALA A O 1
ATOM 1335 N N . CYS A 1 176 ? -24.117 8.233 12.674 1.00 81.19 176 CYS A N 1
ATOM 1336 C CA . CYS A 1 176 ? -25.198 8.657 13.574 1.00 81.19 176 CYS A CA 1
ATOM 1337 C C . CYS A 1 176 ? -26.585 8.322 13.002 1.00 81.19 176 CYS A C 1
ATOM 1339 O O . CYS A 1 176 ? -27.429 7.768 13.701 1.00 81.19 176 CYS A O 1
ATOM 1341 N N . LYS A 1 177 ? -26.824 8.641 11.722 1.00 83.81 177 LYS A N 1
ATOM 1342 C CA . LYS A 1 177 ? -28.115 8.415 11.062 1.00 83.81 177 LYS A CA 1
ATOM 1343 C C . LYS A 1 177 ? -28.428 6.929 10.881 1.00 83.81 177 LYS A C 1
ATOM 1345 O O . LYS A 1 177 ? -29.571 6.536 11.083 1.00 83.81 177 LYS A O 1
ATOM 1350 N N . VAL A 1 178 ? -27.436 6.123 10.503 1.00 84.75 178 VAL A N 1
ATOM 1351 C CA . VAL A 1 178 ? -27.594 4.673 10.295 1.00 84.75 178 VAL A CA 1
ATOM 1352 C C . VAL A 1 178 ? -27.895 3.955 11.611 1.00 84.75 178 VAL A C 1
ATOM 1354 O O . VAL A 1 178 ? -28.760 3.086 11.639 1.00 84.75 178 VAL A O 1
ATOM 1357 N N . PHE A 1 179 ? -27.241 4.356 12.703 1.00 79.94 179 PHE A N 1
ATOM 1358 C CA . PHE A 1 179 ? -27.417 3.744 14.024 1.00 79.94 179 PHE A CA 1
ATOM 1359 C C . PHE A 1 179 ? -28.473 4.438 14.900 1.00 79.94 179 PHE A C 1
ATOM 1361 O O . PHE A 1 179 ? -28.664 4.059 16.052 1.00 79.94 179 PHE A O 1
ATOM 1368 N N . GLY A 1 180 ? -29.172 5.453 14.378 1.00 77.69 180 GLY A N 1
ATOM 1369 C CA . GLY A 1 180 ? -30.213 6.180 15.115 1.00 77.69 180 GLY A CA 1
ATOM 1370 C C . GLY A 1 180 ? -29.697 6.947 16.341 1.00 77.69 180 GLY A C 1
ATOM 1371 O O . GLY A 1 180 ? -30.444 7.161 17.295 1.00 77.69 180 GLY A O 1
ATOM 1372 N N . ILE A 1 181 ? -28.424 7.350 16.342 1.00 78.31 181 ILE A N 1
ATOM 1373 C CA . ILE A 1 181 ? -27.779 8.047 17.460 1.00 78.31 181 ILE A CA 1
ATOM 1374 C C . ILE A 1 181 ? -27.975 9.565 17.294 1.00 78.31 181 ILE A C 1
ATOM 1376 O O . ILE A 1 181 ? -27.680 10.100 16.220 1.00 78.31 181 ILE A O 1
ATOM 1380 N N . PRO A 1 182 ? -28.419 10.294 18.340 1.00 76.81 182 PRO A N 1
ATOM 1381 C CA . PRO A 1 182 ? -28.514 11.752 18.302 1.00 76.81 182 PRO A CA 1
ATOM 1382 C C . PRO A 1 182 ? -27.142 12.374 18.020 1.00 76.81 182 PRO A C 1
ATOM 1384 O O . PRO A 1 182 ? -26.189 12.160 18.771 1.00 76.81 182 PRO A O 1
ATOM 1387 N N . CYS A 1 183 ? -27.036 13.145 16.938 1.00 68.12 183 CYS A N 1
ATOM 1388 C CA . CYS A 1 183 ? -25.767 13.713 16.476 1.00 68.12 183 CYS A CA 1
ATOM 1389 C C . CYS A 1 183 ? -25.529 15.154 16.986 1.00 68.12 183 CYS A C 1
ATOM 1391 O O . CYS A 1 183 ? -24.640 15.843 16.489 1.00 68.12 183 CYS A O 1
ATOM 1393 N N . ASP A 1 184 ? -26.303 15.599 17.986 1.00 72.81 184 ASP A N 1
ATOM 1394 C CA . ASP A 1 184 ? -26.229 16.948 18.575 1.00 72.81 184 ASP A CA 1
ATOM 1395 C C . ASP A 1 184 ? -24.861 17.240 19.212 1.00 72.81 184 ASP A C 1
ATOM 1397 O O . ASP A 1 184 ? -24.402 18.381 19.227 1.00 72.81 184 ASP A O 1
ATOM 1401 N N . ASP A 1 185 ? -24.176 16.198 19.696 1.00 72.38 185 ASP A N 1
ATOM 1402 C CA . ASP A 1 185 ? -22.806 16.281 20.196 1.00 72.38 185 ASP A CA 1
ATOM 1403 C C . ASP A 1 185 ? -21.924 15.214 19.532 1.00 72.38 185 ASP A C 1
ATOM 1405 O O . ASP A 1 185 ? -21.845 14.061 19.967 1.00 72.38 185 ASP A O 1
ATOM 1409 N N . ILE A 1 186 ? -21.213 15.627 18.477 1.00 69.38 186 ILE A N 1
ATOM 1410 C CA . ILE A 1 186 ? -20.266 14.790 17.722 1.00 69.38 186 ILE A CA 1
ATOM 1411 C C . ILE A 1 186 ? -19.204 14.159 18.644 1.00 69.38 186 ILE A C 1
ATOM 1413 O O . ILE A 1 186 ? -18.739 13.050 18.374 1.00 69.38 186 ILE A O 1
ATOM 1417 N N . ARG A 1 187 ? -18.817 14.822 19.748 1.00 67.19 187 ARG A N 1
ATOM 1418 C CA . ARG A 1 187 ? -17.846 14.246 20.695 1.00 67.19 187 ARG A CA 1
ATOM 1419 C C . ARG A 1 187 ? -18.440 13.080 21.476 1.00 67.19 187 ARG A C 1
ATOM 1421 O O . ARG A 1 187 ? -17.731 12.098 21.665 1.00 67.19 187 ARG A O 1
ATOM 1428 N N . LYS A 1 188 ? -19.709 13.159 21.886 1.00 64.56 188 LYS A N 1
ATOM 1429 C CA . LYS A 1 188 ? -20.407 12.054 22.568 1.00 64.56 188 LYS A CA 1
ATOM 1430 C C . LYS A 1 188 ? -20.783 10.926 21.615 1.00 64.56 188 LYS A C 1
ATOM 1432 O O . LYS A 1 188 ? -20.687 9.765 21.995 1.00 64.56 188 LYS A O 1
ATOM 1437 N N . ALA A 1 189 ? -21.164 11.245 20.377 1.00 65.94 189 ALA A N 1
ATOM 1438 C CA . ALA A 1 189 ? -21.464 10.230 19.368 1.00 65.94 189 ALA A CA 1
ATOM 1439 C C . ALA A 1 189 ? -20.239 9.340 19.097 1.00 65.94 189 ALA A C 1
ATOM 1441 O O . ALA A 1 189 ? -20.356 8.121 19.111 1.00 65.94 189 ALA A O 1
ATOM 1442 N N . ARG A 1 190 ? -19.045 9.939 18.987 1.00 67.44 190 ARG A N 1
ATOM 1443 C CA . ARG A 1 190 ? -17.773 9.230 18.752 1.00 67.44 190 ARG A CA 1
ATOM 1444 C C . ARG A 1 190 ? -17.285 8.366 19.923 1.00 67.44 190 ARG A C 1
ATOM 1446 O O . ARG A 1 190 ? -16.328 7.626 19.761 1.00 67.44 190 ARG A O 1
ATOM 1453 N N . GLN A 1 191 ? -17.892 8.484 21.104 1.00 65.44 191 GLN A N 1
ATOM 1454 C CA . GLN A 1 191 ? -17.591 7.602 22.239 1.00 65.44 191 GLN A CA 1
ATOM 1455 C C . GLN A 1 191 ? -18.329 6.261 22.145 1.00 65.44 191 GLN A C 1
ATOM 1457 O O . GLN A 1 191 ? -18.049 5.359 22.931 1.00 65.44 191 GLN A O 1
ATOM 1462 N N . ARG A 1 192 ? -19.281 6.125 21.212 1.00 65.88 192 ARG A N 1
ATOM 1463 C CA . ARG A 1 192 ? -19.958 4.859 20.940 1.00 65.88 192 ARG A CA 1
ATOM 1464 C C . ARG A 1 192 ? -19.205 4.087 19.867 1.00 65.88 192 ARG A C 1
ATOM 1466 O O . ARG A 1 192 ? -18.849 4.657 18.838 1.00 65.88 192 ARG A O 1
ATOM 1473 N N . MET A 1 193 ? -19.038 2.782 20.089 1.00 63.22 193 MET A N 1
ATOM 1474 C CA . MET A 1 193 ? -18.354 1.890 19.147 1.00 63.22 193 MET A CA 1
ATOM 1475 C C . MET A 1 193 ? -18.957 1.910 17.739 1.00 63.22 193 MET A C 1
ATOM 1477 O O . MET A 1 193 ? -18.238 1.636 16.788 1.00 63.22 193 MET A O 1
ATOM 1481 N N . GLU A 1 194 ? -20.250 2.213 17.585 1.00 66.06 194 GLU A N 1
ATOM 1482 C CA . GLU A 1 194 ? -20.902 2.188 16.270 1.00 66.06 194 GLU A CA 1
ATOM 1483 C C . GLU A 1 194 ? -20.534 3.389 15.373 1.00 66.06 194 GLU A C 1
ATOM 1485 O O . GLU A 1 194 ? -20.774 3.354 14.168 1.00 66.06 194 GLU A O 1
ATOM 1490 N N . VAL A 1 195 ? -19.976 4.467 15.941 1.00 61.38 195 VAL A N 1
ATOM 1491 C CA . VAL A 1 195 ? -19.739 5.747 15.238 1.00 61.38 195 VAL A CA 1
ATOM 1492 C C . VAL A 1 195 ? -18.251 6.084 15.085 1.00 61.38 195 VAL A C 1
ATOM 1494 O O . VAL A 1 195 ? -17.910 6.978 14.305 1.00 61.38 195 VAL A O 1
ATOM 1497 N N . GLU A 1 196 ? -17.366 5.424 15.834 1.00 59.09 196 GLU A N 1
ATOM 1498 C CA . GLU A 1 196 ? -15.912 5.646 15.772 1.00 59.09 196 GLU A CA 1
ATOM 1499 C C . GLU A 1 196 ? -15.286 5.185 14.447 1.00 59.09 196 GLU A C 1
ATOM 1501 O O . GLU A 1 196 ? -14.506 6.001 13.887 1.00 59.09 196 GLU A O 1
#

Radius of gyration: 20.81 Å; Cα contacts (8 Å, |Δi|>4): 100; chains: 1; bounding box: 55×37×48 Å